Protein AF-A0A7S2Z364-F1 (afdb_monomer)

Mean predicted aligned error: 18.15 Å

Organism: NCBI:txid464258

Radius of gyration: 46.05 Å; Cα contacts (8 Å, |Δi|>4): 9; chains: 1; bounding box: 77×55×147 Å

Structure (mmCIF, N/CA/C/O backbone):
data_AF-A0A7S2Z364-F1
#
_entry.id   AF-A0A7S2Z364-F1
#
loop_
_atom_site.group_PDB
_atom_site.id
_atom_site.type_symbol
_atom_site.label_atom_id
_atom_site.label_alt_id
_atom_site.label_comp_id
_atom_site.label_asym_id
_atom_site.label_entity_id
_atom_site.label_seq_id
_atom_site.pdbx_PDB_ins_code
_atom_site.Cartn_x
_atom_site.Cartn_y
_atom_site.Cartn_z
_atom_site.occupancy
_atom_site.B_iso_or_equiv
_atom_site.auth_seq_id
_atom_site.auth_comp_id
_atom_site.auth_asym_id
_atom_site.auth_atom_id
_atom_site.pdbx_PDB_model_num
ATOM 1 N N . VAL A 1 1 ? -30.440 12.838 35.117 1.00 77.38 1 VAL A N 1
ATOM 2 C CA . VAL A 1 1 ? -30.414 13.268 33.690 1.00 77.38 1 VAL A CA 1
ATOM 3 C C . VAL A 1 1 ? -29.128 14.009 33.311 1.00 77.38 1 VAL A C 1
ATOM 5 O O . VAL A 1 1 ? -28.497 13.604 32.345 1.00 77.38 1 VAL A O 1
ATOM 8 N N . GLN A 1 2 ? -28.680 15.024 34.064 1.00 82.44 2 GLN A N 1
ATOM 9 C CA . GLN A 1 2 ? -27.457 15.792 33.740 1.00 82.44 2 GLN A CA 1
ATOM 10 C C . GLN A 1 2 ? -26.183 14.931 33.605 1.00 82.44 2 GLN A C 1
ATOM 12 O O . GLN A 1 2 ? -25.495 15.044 32.596 1.00 82.44 2 GLN A O 1
ATOM 17 N N . ALA A 1 3 ? -25.941 13.985 34.520 1.00 84.50 3 ALA A N 1
ATOM 18 C CA . ALA A 1 3 ? -24.784 13.080 34.439 1.00 84.50 3 ALA A CA 1
ATOM 19 C C . ALA A 1 3 ? -24.770 12.197 33.170 1.00 84.50 3 ALA A C 1
ATOM 21 O O . ALA A 1 3 ? -23.715 11.937 32.597 1.00 84.50 3 ALA A O 1
ATOM 22 N N . ARG A 1 4 ? -25.946 11.779 32.673 1.00 85.81 4 ARG A N 1
ATOM 23 C CA . ARG A 1 4 ? -26.051 11.018 31.414 1.00 85.81 4 ARG A CA 1
ATOM 24 C C . ARG A 1 4 ? -25.718 11.893 30.202 1.00 85.81 4 ARG A C 1
ATOM 26 O O . ARG A 1 4 ? -25.055 11.434 29.282 1.00 85.81 4 ARG A O 1
ATOM 33 N N . VAL A 1 5 ? -26.129 13.162 30.217 1.00 91.44 5 VAL A N 1
ATOM 34 C CA . VAL A 1 5 ? -25.809 14.123 29.147 1.00 91.44 5 VAL A CA 1
ATOM 35 C C . VAL A 1 5 ? -24.306 14.406 29.090 1.00 91.44 5 VAL A C 1
ATOM 37 O O . VAL A 1 5 ? -23.745 14.511 28.002 1.00 91.44 5 VAL A O 1
ATOM 40 N N . GLU A 1 6 ? -23.638 14.513 30.237 1.00 93.81 6 GLU A N 1
ATOM 41 C CA . GLU A 1 6 ? -22.183 14.691 30.296 1.00 93.81 6 GLU A CA 1
ATOM 42 C C . GLU A 1 6 ? -21.434 13.455 29.791 1.00 93.81 6 GLU A C 1
ATOM 44 O O . GLU A 1 6 ? -20.530 13.604 28.972 1.00 93.81 6 GLU A O 1
ATOM 49 N N . ALA A 1 7 ? -21.868 12.249 30.170 1.00 90.75 7 ALA A N 1
ATOM 50 C CA . ALA A 1 7 ? -21.291 10.998 29.673 1.00 90.75 7 ALA A CA 1
ATOM 51 C C . ALA A 1 7 ? -21.434 10.838 28.147 1.00 90.75 7 ALA A C 1
ATOM 53 O O . ALA A 1 7 ? -20.500 10.416 27.468 1.00 90.75 7 ALA A O 1
ATOM 54 N N . VAL A 1 8 ? -22.579 11.226 27.575 1.00 92.19 8 VAL A N 1
ATOM 55 C CA . VAL A 1 8 ? -22.768 11.213 26.114 1.00 92.19 8 VAL A CA 1
ATOM 56 C C . VAL A 1 8 ? -21.856 12.236 25.431 1.00 92.19 8 VAL A C 1
ATOM 58 O O . VAL A 1 8 ? -21.285 11.949 24.380 1.00 92.19 8 VAL A O 1
ATOM 61 N N . LYS A 1 9 ? -21.668 13.422 26.024 1.00 94.62 9 LYS A N 1
ATOM 62 C CA . LYS A 1 9 ? -20.763 14.447 25.480 1.00 94.62 9 LYS A CA 1
ATOM 63 C C . LYS A 1 9 ? -19.303 14.000 25.502 1.00 94.62 9 LYS A C 1
ATOM 65 O O . LYS A 1 9 ? -18.603 14.225 24.517 1.00 94.62 9 LYS A O 1
ATOM 70 N N . THR A 1 10 ? -18.845 13.374 26.585 1.00 95.81 10 THR A N 1
ATOM 71 C CA . THR A 1 10 ? -17.473 12.854 26.665 1.00 95.81 10 THR A CA 1
ATOM 72 C C . THR A 1 10 ? -17.272 11.691 25.703 1.00 95.81 10 THR A C 1
ATOM 74 O O . THR A 1 10 ? -16.297 11.701 24.960 1.00 95.81 10 THR A O 1
ATOM 77 N N . GLY A 1 11 ? -18.225 10.756 25.627 1.00 94.44 11 GLY A N 1
ATOM 78 C CA . GLY A 1 11 ? -18.191 9.659 24.658 1.00 94.44 11 GLY A CA 1
ATOM 79 C C . GLY A 1 11 ? -18.114 10.165 23.217 1.00 94.44 11 GLY A C 1
ATOM 80 O O . GLY A 1 11 ? -17.247 9.744 22.456 1.00 94.44 11 GLY A O 1
ATOM 81 N N . ARG A 1 12 ? -18.942 11.154 22.862 1.00 95.75 12 ARG A N 1
ATOM 82 C CA . ARG A 1 12 ? -18.888 11.801 21.546 1.00 95.75 12 ARG A CA 1
ATOM 83 C C . ARG A 1 12 ? -17.524 12.440 21.273 1.00 95.75 12 ARG A C 1
ATOM 85 O O . ARG A 1 12 ? -16.993 12.268 20.182 1.00 95.75 12 ARG A O 1
ATOM 92 N N . ALA A 1 13 ? -16.959 13.165 22.238 1.00 95.31 13 ALA A N 1
ATOM 93 C CA . ALA A 1 13 ? -15.657 13.810 22.071 1.00 95.31 13 ALA A CA 1
ATOM 94 C C . ALA A 1 13 ? -14.527 12.792 21.843 1.00 95.31 13 ALA A C 1
ATOM 96 O O . ALA A 1 13 ? -13.655 13.030 21.009 1.00 95.31 13 ALA A O 1
ATOM 97 N N . VAL A 1 14 ? -14.569 11.649 22.535 1.00 97.06 14 VAL A N 1
ATOM 98 C CA . VAL A 1 14 ? -13.613 10.549 22.339 1.00 97.06 14 VAL A CA 1
ATOM 99 C C . VAL A 1 14 ? -13.746 9.970 20.931 1.00 97.06 14 VAL A C 1
ATOM 101 O O . VAL A 1 14 ? -12.752 9.903 20.216 1.00 97.06 14 VAL A O 1
ATOM 104 N N . VAL A 1 15 ? -14.967 9.658 20.484 1.00 93.44 15 VAL A N 1
ATOM 105 C CA . VAL A 1 15 ? -15.202 9.126 19.129 1.00 93.44 15 VAL A CA 1
ATOM 106 C C . VAL A 1 15 ? -14.762 10.123 18.049 1.00 93.44 15 VAL A C 1
ATOM 108 O O . VAL A 1 15 ? -14.124 9.742 17.069 1.00 93.44 15 VAL A O 1
ATOM 111 N N . GLU A 1 16 ? -15.039 11.419 18.216 1.00 96.56 16 GLU A N 1
ATOM 112 C CA . GLU A 1 16 ? -14.572 12.461 17.289 1.00 96.56 16 GLU A CA 1
ATOM 113 C C . GLU A 1 16 ? -13.040 12.573 17.252 1.00 96.56 16 GLU A C 1
ATOM 115 O O . GLU A 1 16 ? -12.462 12.870 16.206 1.00 96.56 16 GLU A O 1
ATOM 120 N N . GLN A 1 17 ? -12.363 12.355 18.379 1.00 97.25 17 GLN A N 1
ATOM 121 C CA . GLN A 1 17 ? -10.905 12.365 18.427 1.00 97.25 17 GLN A CA 1
ATOM 122 C C . GLN A 1 17 ? -10.316 11.116 17.764 1.00 97.25 17 GLN A C 1
ATOM 124 O O . GLN A 1 17 ? -9.395 11.234 16.959 1.00 97.25 17 GLN A O 1
ATOM 129 N N . GLU A 1 18 ? -10.858 9.936 18.054 1.00 95.00 18 GLU A N 1
ATOM 130 C CA . GLU A 1 18 ? -10.409 8.671 17.466 1.00 95.00 18 GLU A CA 1
ATOM 131 C C . GLU A 1 18 ? -10.613 8.648 15.951 1.00 95.00 18 GLU A C 1
ATOM 133 O O . GLU A 1 18 ? -9.707 8.275 15.209 1.00 95.00 18 GLU A O 1
ATOM 138 N N . THR A 1 19 ? -11.764 9.122 15.472 1.00 92.19 19 THR A N 1
ATOM 139 C CA . THR A 1 19 ? -12.045 9.217 14.031 1.00 92.19 19 THR A CA 1
ATOM 140 C C . THR A 1 19 ? -11.100 10.182 13.31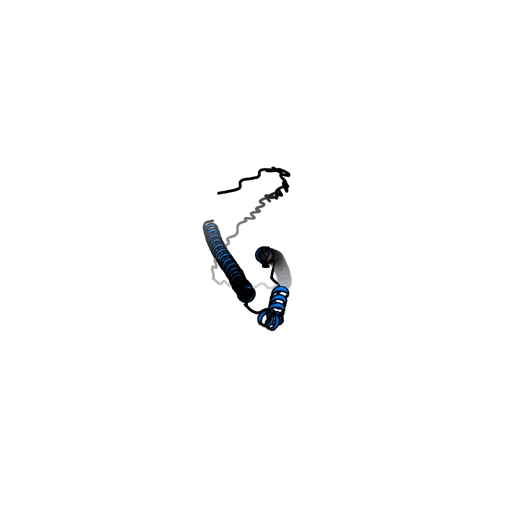7 1.00 92.19 19 THR A C 1
ATOM 142 O O . THR A 1 19 ? -10.655 9.882 12.209 1.00 92.19 19 THR A O 1
ATOM 145 N N . LYS A 1 20 ? -10.730 11.307 13.945 1.00 95.62 20 LYS A N 1
ATOM 146 C CA . LYS A 1 20 ? -9.708 12.219 13.402 1.00 95.62 20 LYS A CA 1
ATOM 147 C C . LYS A 1 20 ? -8.338 11.554 13.319 1.00 95.62 20 LYS A C 1
ATOM 149 O O . LYS A 1 20 ? -7.720 11.609 12.262 1.00 95.62 20 LYS A O 1
ATOM 154 N N . LEU A 1 21 ? -7.898 10.901 14.395 1.00 95.25 21 LEU A N 1
ATOM 155 C CA . LEU A 1 21 ? -6.609 10.205 14.429 1.00 95.25 21 LEU A CA 1
ATOM 156 C C . LEU A 1 21 ? -6.542 9.091 13.377 1.00 95.25 21 LEU A C 1
ATOM 158 O O . LEU A 1 21 ? -5.555 8.983 12.655 1.00 95.25 21 LEU A O 1
ATOM 162 N N . LEU A 1 22 ? -7.616 8.311 13.234 1.00 90.06 22 LEU A N 1
ATOM 163 C CA . LEU A 1 22 ? -7.705 7.256 12.227 1.00 90.06 22 LEU A CA 1
ATOM 164 C C . LEU A 1 22 ? -7.694 7.831 10.803 1.00 90.06 22 LEU A C 1
ATOM 166 O O . LEU A 1 22 ? -7.023 7.294 9.923 1.00 90.06 22 LEU A O 1
ATOM 170 N N . GLY A 1 23 ? -8.377 8.957 10.576 1.00 90.81 23 GLY A N 1
ATOM 171 C CA . GLY A 1 23 ? -8.329 9.671 9.300 1.00 90.81 23 GLY A CA 1
ATOM 172 C C . GLY A 1 23 ? -6.923 10.173 8.953 1.00 90.81 23 GLY A C 1
ATOM 173 O O . GLY A 1 23 ? -6.478 10.024 7.814 1.00 90.81 23 GLY A O 1
ATOM 174 N N . GLU A 1 24 ? -6.200 10.725 9.927 1.00 94.81 24 GLU A N 1
ATOM 175 C CA . GLU A 1 24 ? -4.814 11.171 9.754 1.00 94.81 24 GLU A CA 1
ATOM 176 C C . GLU A 1 24 ? -3.879 9.997 9.428 1.00 94.81 24 GLU A C 1
ATOM 178 O O . GLU A 1 24 ? -3.120 10.076 8.459 1.00 94.81 24 GLU A O 1
ATOM 183 N N . GLU A 1 25 ? -3.999 8.879 10.149 1.00 90.50 25 GLU A N 1
ATOM 184 C CA . GLU A 1 25 ? -3.221 7.660 9.898 1.00 90.50 25 GLU A CA 1
ATOM 185 C C . GLU A 1 25 ? -3.449 7.119 8.476 1.00 90.50 25 GLU A C 1
ATOM 187 O O . GLU A 1 25 ? -2.492 6.806 7.757 1.00 90.50 25 GLU A O 1
ATOM 192 N N . MET A 1 26 ? -4.709 7.056 8.029 1.00 83.38 26 MET A N 1
ATOM 193 C CA . MET A 1 26 ? -5.051 6.622 6.671 1.00 83.38 26 MET A CA 1
ATOM 194 C C . MET A 1 26 ? -4.433 7.541 5.610 1.00 83.38 26 MET A C 1
ATOM 196 O O . MET A 1 26 ? -3.871 7.061 4.623 1.00 83.38 26 MET A O 1
ATOM 200 N N . VAL A 1 27 ? -4.482 8.862 5.810 1.00 88.31 27 VAL A N 1
ATOM 201 C CA . VAL A 1 27 ? -3.884 9.836 4.881 1.00 88.31 27 VAL A CA 1
ATOM 202 C C . VAL A 1 27 ? -2.362 9.695 4.828 1.00 88.31 27 VAL A C 1
ATOM 204 O O . VAL A 1 27 ? -1.776 9.759 3.744 1.00 88.31 27 VAL A O 1
ATOM 207 N N . GLU A 1 28 ? -1.698 9.496 5.965 1.00 91.19 28 GLU A N 1
ATOM 208 C CA . GLU A 1 28 ? -0.250 9.276 5.999 1.00 91.19 28 GLU A CA 1
ATOM 209 C C . GLU A 1 28 ? 0.153 7.989 5.281 1.00 91.19 28 GLU A C 1
ATOM 211 O O . GLU A 1 28 ? 1.116 7.992 4.505 1.00 91.19 28 GLU A O 1
ATOM 216 N N . ARG A 1 29 ? -0.613 6.909 5.465 1.00 83.44 29 ARG A N 1
ATOM 217 C CA . ARG A 1 29 ? -0.379 5.643 4.768 1.00 83.44 29 ARG A CA 1
ATOM 218 C C . ARG A 1 29 ? -0.574 5.781 3.260 1.00 83.44 29 ARG A C 1
ATOM 220 O O . ARG A 1 29 ? 0.303 5.355 2.507 1.00 83.44 29 ARG A O 1
ATOM 227 N N . LEU A 1 30 ? -1.643 6.446 2.817 1.00 84.44 30 LEU A N 1
ATOM 228 C CA . LEU A 1 30 ? -1.880 6.733 1.397 1.00 84.44 30 LEU A CA 1
ATOM 229 C C . LEU A 1 30 ? -0.739 7.555 0.790 1.00 84.44 30 LEU A C 1
ATOM 231 O O . LEU A 1 30 ? -0.220 7.200 -0.266 1.00 84.44 30 LEU A O 1
ATOM 235 N N . ARG A 1 31 ? -0.273 8.598 1.486 1.00 87.12 31 ARG A N 1
ATOM 236 C CA . ARG A 1 31 ? 0.888 9.394 1.052 1.00 87.12 31 ARG A CA 1
ATOM 237 C C . ARG A 1 31 ? 2.174 8.572 1.005 1.00 87.12 31 ARG A C 1
ATOM 239 O O . ARG A 1 31 ? 3.015 8.799 0.140 1.00 87.12 31 ARG A O 1
ATOM 246 N N . SER A 1 32 ? 2.364 7.636 1.933 1.00 86.62 32 SER A N 1
ATOM 247 C CA . SER A 1 32 ? 3.513 6.725 1.924 1.00 86.62 32 SER A CA 1
ATOM 248 C C . SER A 1 32 ? 3.476 5.800 0.703 1.00 86.62 32 SER A C 1
ATOM 250 O O . SER A 1 32 ? 4.462 5.708 -0.032 1.00 86.62 32 SER A O 1
ATOM 252 N N . ALA A 1 33 ? 2.317 5.192 0.427 1.00 83.62 33 ALA A N 1
ATOM 253 C CA . ALA A 1 33 ? 2.100 4.346 -0.743 1.00 83.62 33 ALA A CA 1
ATOM 254 C C . ALA A 1 33 ? 2.277 5.125 -2.057 1.00 83.62 33 ALA A C 1
ATOM 256 O O . ALA A 1 33 ? 2.935 4.645 -2.981 1.00 83.62 33 ALA A O 1
ATOM 257 N N . GLU A 1 34 ? 1.762 6.354 -2.124 1.00 84.94 34 GLU A N 1
ATOM 258 C CA . GLU A 1 34 ? 1.955 7.269 -3.251 1.00 84.94 34 GLU A CA 1
ATOM 259 C C . GLU A 1 34 ? 3.442 7.558 -3.482 1.00 84.94 34 GLU A C 1
ATOM 261 O O . GLU A 1 34 ? 3.946 7.362 -4.586 1.00 84.94 34 GLU A O 1
ATOM 266 N N . ARG A 1 35 ? 4.182 7.962 -2.442 1.00 89.50 35 ARG A N 1
ATOM 267 C CA . ARG A 1 35 ? 5.6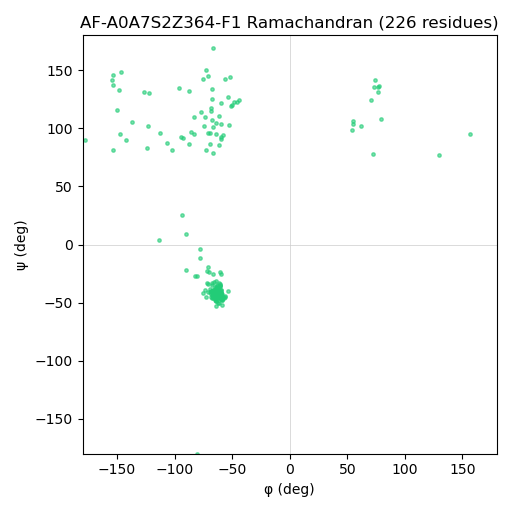27 8.230 -2.544 1.00 89.50 35 ARG A CA 1
ATOM 268 C C . ARG A 1 35 ? 6.403 7.001 -2.999 1.00 89.50 35 ARG A C 1
ATOM 270 O O . ARG A 1 35 ? 7.325 7.129 -3.803 1.00 89.50 35 ARG A O 1
ATOM 277 N N . PHE A 1 36 ? 6.031 5.821 -2.512 1.00 86.38 36 PHE A N 1
ATOM 278 C CA . PHE A 1 36 ? 6.634 4.567 -2.944 1.00 86.38 36 PHE A CA 1
ATOM 279 C C . PHE A 1 36 ? 6.382 4.314 -4.437 1.00 86.38 36 PHE A C 1
ATOM 281 O O . PHE A 1 36 ? 7.339 4.114 -5.189 1.00 86.38 36 PHE A O 1
ATOM 288 N N . LYS A 1 37 ? 5.130 4.424 -4.898 1.00 87.19 37 LYS A N 1
ATOM 289 C CA . LYS A 1 37 ? 4.757 4.273 -6.316 1.00 87.19 37 LYS A CA 1
ATOM 290 C C . LYS A 1 37 ? 5.464 5.304 -7.202 1.00 87.19 37 LYS A C 1
ATOM 292 O O . LYS A 1 37 ? 6.057 4.935 -8.213 1.00 87.19 37 LYS A O 1
ATOM 297 N N . LEU A 1 38 ? 5.516 6.569 -6.783 1.00 90.88 38 LEU A N 1
ATOM 298 C CA . LEU A 1 38 ? 6.272 7.620 -7.470 1.00 90.88 38 LEU A CA 1
ATOM 299 C C . LEU A 1 38 ? 7.766 7.293 -7.551 1.00 90.88 38 LEU A C 1
ATOM 301 O O . LEU A 1 38 ? 8.379 7.503 -8.594 1.00 90.88 38 LEU A O 1
ATOM 305 N N . SER A 1 39 ? 8.362 6.742 -6.491 1.00 90.69 39 SER A N 1
ATOM 306 C CA . SER A 1 39 ? 9.780 6.365 -6.508 1.00 90.69 39 SER A CA 1
ATOM 307 C C . SER A 1 39 ? 10.083 5.249 -7.516 1.00 90.69 39 SER A C 1
ATOM 309 O O . SER A 1 39 ? 11.112 5.299 -8.195 1.00 90.69 39 SER A O 1
ATOM 311 N N . LEU A 1 40 ? 9.168 4.283 -7.671 1.00 87.88 40 LEU A N 1
ATOM 312 C CA . LEU A 1 40 ? 9.269 3.231 -8.683 1.00 87.88 40 LEU A CA 1
ATOM 313 C C . LEU A 1 40 ? 9.151 3.811 -10.094 1.00 87.88 40 LEU A C 1
ATOM 315 O O . LEU A 1 40 ? 9.987 3.506 -10.943 1.00 87.88 40 LEU A O 1
ATOM 319 N N . LEU A 1 41 ? 8.183 4.705 -10.316 1.00 89.25 41 LEU A N 1
ATOM 320 C CA . LEU A 1 41 ? 8.000 5.387 -11.599 1.00 89.25 41 LEU A CA 1
ATOM 321 C C . LEU A 1 41 ? 9.220 6.228 -11.988 1.00 89.25 41 LEU A C 1
ATOM 323 O O . LEU A 1 41 ? 9.672 6.154 -13.126 1.00 89.25 41 LEU A O 1
ATOM 327 N N . ILE A 1 42 ? 9.793 6.986 -11.048 1.00 94.19 42 ILE A N 1
ATOM 328 C CA . ILE A 1 42 ? 10.998 7.793 -11.290 1.00 94.19 42 ILE A CA 1
ATOM 329 C C . ILE A 1 42 ? 12.181 6.894 -11.657 1.00 94.19 42 ILE A C 1
ATOM 331 O O . ILE A 1 42 ? 12.941 7.210 -12.573 1.00 94.19 42 ILE A O 1
ATOM 335 N N . ARG A 1 43 ? 12.350 5.762 -10.967 1.00 93.31 43 ARG A N 1
ATOM 336 C CA . ARG A 1 43 ? 13.407 4.801 -11.294 1.00 93.31 43 ARG A CA 1
ATOM 337 C C . ARG A 1 43 ? 13.234 4.245 -12.706 1.00 93.31 43 ARG A C 1
ATOM 339 O O . ARG A 1 43 ? 14.190 4.276 -13.477 1.00 93.31 43 ARG A O 1
ATOM 346 N N . ASP A 1 44 ? 12.036 3.774 -13.042 1.00 89.06 44 ASP A N 1
ATOM 347 C CA . ASP A 1 44 ? 11.749 3.225 -14.368 1.00 89.06 44 ASP A CA 1
ATOM 348 C C . ASP A 1 44 ? 11.914 4.310 -15.457 1.00 89.06 44 ASP A C 1
ATOM 350 O O . ASP A 1 44 ? 12.484 4.039 -16.512 1.00 89.06 44 ASP A O 1
ATOM 354 N N . GLN A 1 45 ? 11.534 5.565 -15.184 1.00 93.19 45 GLN A N 1
ATOM 355 C CA . GLN A 1 45 ? 11.776 6.705 -16.078 1.00 93.19 45 GLN A CA 1
ATOM 356 C C . GLN A 1 45 ? 13.273 6.927 -16.337 1.00 93.19 45 GLN A C 1
ATOM 358 O O . GLN A 1 45 ? 13.678 7.140 -17.481 1.00 93.19 45 GLN A O 1
ATOM 363 N N . VAL A 1 46 ? 14.108 6.888 -15.294 1.00 95.31 46 VAL A N 1
ATOM 364 C CA . VAL A 1 46 ? 15.565 7.039 -15.431 1.00 95.31 46 VAL A CA 1
ATOM 365 C C . VAL A 1 46 ? 16.157 5.888 -16.242 1.00 95.31 46 VAL A C 1
ATOM 367 O O . VAL A 1 46 ? 17.014 6.120 -17.097 1.00 95.31 46 VAL A O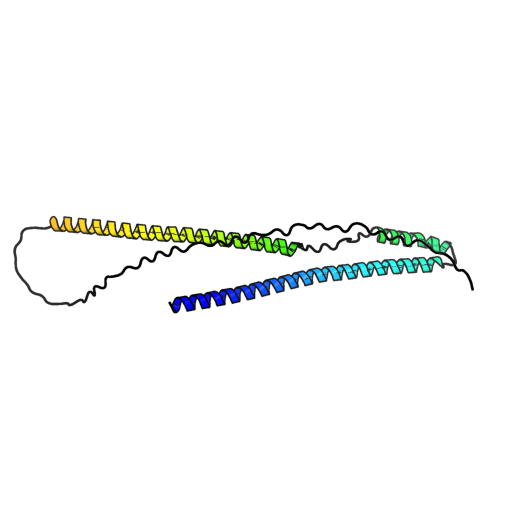 1
ATOM 370 N N . ASP A 1 47 ? 15.702 4.660 -16.005 1.00 91.19 47 ASP A N 1
ATOM 371 C CA . ASP A 1 47 ? 16.186 3.481 -16.722 1.00 91.19 47 ASP A CA 1
ATOM 372 C C . ASP A 1 47 ? 15.783 3.518 -18.209 1.00 91.19 47 ASP A C 1
ATOM 374 O O . ASP A 1 47 ? 16.638 3.309 -19.071 1.00 91.19 47 ASP A O 1
ATOM 378 N N . LEU A 1 48 ? 14.543 3.908 -18.529 1.00 90.94 48 LEU A N 1
ATOM 379 C CA . LEU A 1 48 ? 14.106 4.152 -19.910 1.00 90.94 48 LEU A CA 1
ATOM 380 C C . LEU A 1 48 ? 14.882 5.301 -20.568 1.00 90.94 48 LEU A C 1
ATOM 382 O O . LEU A 1 48 ? 15.260 5.208 -21.734 1.00 90.94 48 LEU A O 1
ATOM 386 N N . GLY A 1 49 ? 15.171 6.370 -19.822 1.00 94.38 49 GLY A N 1
ATOM 387 C CA . GLY A 1 49 ? 15.987 7.483 -20.307 1.00 94.38 49 GLY A CA 1
ATOM 388 C C . GLY A 1 49 ? 17.395 7.041 -20.715 1.00 94.38 49 GLY A C 1
ATOM 389 O O . GLY A 1 49 ? 17.885 7.441 -21.772 1.00 94.38 49 GLY A O 1
ATOM 390 N N . ARG A 1 50 ? 18.028 6.164 -19.925 1.00 94.44 50 ARG A N 1
ATOM 391 C CA . ARG A 1 50 ? 19.330 5.564 -20.267 1.00 94.44 50 ARG A CA 1
ATOM 392 C C . ARG A 1 50 ? 19.250 4.691 -21.516 1.00 94.44 50 ARG A C 1
ATOM 394 O O . ARG A 1 50 ? 20.164 4.730 -22.335 1.00 94.44 50 ARG A O 1
ATOM 401 N N . ASP A 1 51 ? 18.169 3.936 -21.681 1.00 91.56 51 ASP A N 1
ATOM 402 C CA . ASP A 1 51 ? 17.977 3.082 -22.856 1.00 91.56 51 ASP A CA 1
ATOM 403 C C . ASP A 1 51 ? 17.796 3.897 -24.135 1.00 91.56 51 ASP A C 1
ATOM 405 O O . ASP A 1 51 ? 18.441 3.608 -25.143 1.00 91.56 51 ASP A O 1
ATOM 409 N N . ILE A 1 52 ? 16.995 4.965 -24.081 1.00 94.06 52 ILE A N 1
ATOM 410 C CA . ILE A 1 52 ? 16.819 5.897 -25.202 1.00 94.06 52 ILE A CA 1
ATOM 411 C C . ILE A 1 52 ? 18.159 6.532 -25.582 1.00 94.06 52 ILE A C 1
ATOM 413 O O . ILE A 1 52 ? 18.504 6.559 -26.762 1.00 94.06 52 ILE A O 1
ATOM 417 N N . GLN A 1 53 ? 18.948 6.984 -24.602 1.00 96.19 53 GLN A N 1
ATOM 418 C CA . GLN A 1 53 ? 20.293 7.516 -24.853 1.00 96.19 53 GLN A CA 1
ATOM 419 C C . GLN A 1 53 ? 21.219 6.462 -25.474 1.00 96.19 53 GLN A C 1
ATOM 421 O O . GLN A 1 53 ? 21.977 6.768 -26.392 1.00 96.19 53 GLN A O 1
ATOM 426 N N . GLY A 1 54 ? 21.140 5.209 -25.019 1.00 92.81 54 GLY A N 1
ATOM 427 C CA . GLY A 1 54 ? 21.890 4.093 -25.594 1.00 92.81 54 GLY A CA 1
ATOM 428 C C . GLY A 1 54 ? 21.524 3.814 -27.056 1.00 92.81 54 GLY A C 1
ATOM 429 O O . GLY A 1 54 ? 22.417 3.562 -27.869 1.00 92.81 54 GLY A O 1
ATOM 430 N N . ILE A 1 55 ? 20.234 3.903 -27.399 1.00 93.38 55 ILE A N 1
ATOM 431 C CA . ILE A 1 55 ? 19.729 3.775 -28.774 1.00 93.38 55 ILE A CA 1
ATOM 432 C C . ILE A 1 55 ? 20.191 4.959 -29.627 1.00 93.38 55 ILE A C 1
ATOM 434 O O . ILE A 1 55 ? 20.699 4.744 -30.722 1.00 93.38 55 ILE A O 1
ATOM 438 N N . GLN A 1 56 ? 20.074 6.193 -29.131 1.00 96.31 56 GLN A N 1
ATOM 439 C CA . GLN A 1 56 ? 20.542 7.393 -29.834 1.00 96.31 56 GLN A CA 1
ATOM 440 C C . GLN A 1 56 ? 22.039 7.319 -30.134 1.00 96.31 56 GLN A C 1
ATOM 442 O O . GLN A 1 56 ? 22.433 7.468 -31.285 1.00 96.31 56 GLN A O 1
ATOM 447 N N . ALA A 1 57 ? 22.859 6.955 -29.145 1.00 94.88 57 ALA A N 1
ATOM 448 C CA . ALA A 1 57 ? 24.293 6.775 -29.341 1.00 94.88 57 ALA A CA 1
ATOM 449 C C . ALA A 1 57 ? 24.614 5.683 -30.378 1.00 94.88 57 ALA A C 1
ATOM 451 O O . ALA A 1 57 ? 25.579 5.807 -31.131 1.00 94.88 57 ALA A O 1
ATOM 452 N N . LEU A 1 58 ? 23.817 4.609 -30.433 1.00 93.25 58 LEU A N 1
ATOM 453 C CA . LEU A 1 58 ? 23.954 3.581 -31.464 1.00 93.25 58 LEU A CA 1
ATOM 454 C C . LEU A 1 58 ? 23.567 4.116 -32.851 1.00 93.25 58 LEU A C 1
ATOM 456 O O . LEU A 1 58 ? 24.273 3.835 -33.815 1.00 93.25 58 LEU A O 1
ATOM 460 N N . MET A 1 59 ? 22.482 4.887 -32.963 1.00 93.19 59 MET A N 1
ATOM 461 C CA . MET A 1 59 ? 22.079 5.517 -34.226 1.00 93.19 59 MET A CA 1
ATOM 462 C C . MET A 1 59 ? 23.143 6.493 -34.729 1.00 93.19 59 MET A C 1
ATOM 464 O O . MET A 1 59 ? 23.497 6.438 -35.904 1.00 93.19 59 MET A O 1
ATOM 468 N N . ASP A 1 60 ? 23.698 7.322 -33.844 1.00 94.00 60 ASP A N 1
ATOM 469 C CA . ASP A 1 60 ? 24.774 8.259 -34.172 1.00 94.00 60 ASP A CA 1
ATOM 470 C C . ASP A 1 60 ? 26.032 7.513 -34.631 1.00 94.00 60 ASP A C 1
ATOM 472 O O . ASP A 1 60 ? 26.672 7.899 -35.609 1.00 94.00 60 ASP A O 1
ATOM 476 N N . GLU A 1 61 ? 26.367 6.397 -33.978 1.00 90.81 61 GLU A N 1
ATOM 477 C CA . GLU A 1 61 ? 27.482 5.539 -34.378 1.00 90.81 61 GLU A CA 1
ATOM 478 C C . GLU A 1 61 ? 27.251 4.897 -35.754 1.00 90.81 61 GLU A C 1
ATOM 480 O O . GLU A 1 61 ? 28.176 4.839 -36.567 1.00 90.81 61 GLU A O 1
ATOM 485 N N . VAL A 1 62 ? 26.030 4.438 -36.044 1.00 89.75 62 VAL A N 1
ATOM 486 C CA . VAL A 1 62 ? 25.656 3.901 -37.361 1.00 89.75 62 VAL A CA 1
ATOM 487 C C . VAL A 1 62 ? 25.718 4.995 -38.429 1.00 89.75 62 VAL A C 1
ATOM 489 O O . VAL A 1 62 ? 26.306 4.769 -39.485 1.00 89.75 62 VAL A O 1
ATOM 492 N N . ALA A 1 63 ? 25.185 6.187 -38.151 1.00 90.12 63 ALA A N 1
ATOM 493 C CA . ALA A 1 63 ? 25.196 7.322 -39.071 1.00 90.12 63 ALA A CA 1
ATOM 494 C C . ALA A 1 63 ? 26.625 7.802 -39.370 1.00 90.12 63 ALA A C 1
ATOM 496 O O . ALA A 1 63 ? 26.996 7.966 -40.532 1.00 90.12 63 ALA A O 1
ATOM 497 N N . ALA A 1 64 ? 27.465 7.943 -38.340 1.00 88.25 64 ALA A N 1
ATOM 498 C CA . ALA A 1 64 ? 28.870 8.314 -38.496 1.00 88.25 64 ALA A CA 1
ATOM 499 C C . ALA A 1 64 ? 29.645 7.292 -39.343 1.00 88.25 64 ALA A C 1
ATOM 501 O O . ALA A 1 64 ? 30.519 7.663 -40.123 1.00 88.25 64 ALA A O 1
ATOM 502 N N . ARG A 1 65 ? 29.309 6.003 -39.223 1.00 84.19 65 ARG A N 1
ATOM 503 C CA . ARG A 1 65 ? 29.940 4.924 -39.996 1.00 84.19 65 ARG A CA 1
ATOM 504 C C . ARG A 1 65 ? 29.388 4.783 -41.410 1.00 84.19 65 ARG A C 1
ATOM 506 O O . ARG A 1 65 ? 30.128 4.344 -42.282 1.00 84.19 65 ARG A O 1
ATOM 513 N N . GLY A 1 66 ? 28.135 5.166 -41.650 1.00 82.62 66 GLY A N 1
ATOM 514 C CA . GLY A 1 66 ? 27.571 5.269 -42.999 1.00 82.62 66 GLY A CA 1
ATOM 515 C C . GLY A 1 66 ? 28.322 6.277 -43.876 1.00 82.62 66 GLY A C 1
ATOM 516 O O . GLY A 1 66 ? 28.345 6.129 -45.092 1.00 82.62 66 GLY A O 1
ATOM 517 N N . ASN A 1 67 ? 29.008 7.236 -43.248 1.00 86.00 67 ASN A N 1
ATOM 518 C CA . ASN A 1 67 ? 29.867 8.220 -43.905 1.00 86.00 67 ASN A CA 1
ATOM 519 C C . ASN A 1 67 ? 31.336 7.767 -44.049 1.00 86.00 67 ASN A C 1
ATOM 521 O O . ASN A 1 67 ? 32.188 8.586 -44.391 1.00 86.00 67 ASN A O 1
ATOM 525 N N . ALA A 1 68 ? 31.674 6.506 -43.751 1.00 81.38 68 ALA A N 1
ATOM 526 C CA . ALA A 1 68 ? 33.048 6.020 -43.870 1.00 81.38 68 ALA A CA 1
ATOM 527 C C . ALA A 1 68 ? 33.505 5.973 -45.339 1.00 81.38 68 ALA A C 1
ATOM 529 O O . ALA A 1 68 ? 32.810 5.447 -46.205 1.00 81.38 68 ALA A O 1
ATOM 530 N N . GLU A 1 69 ? 34.715 6.472 -45.608 1.00 80.25 69 GLU A N 1
ATOM 531 C CA . GLU A 1 69 ? 35.295 6.527 -46.959 1.00 80.25 69 GLU A CA 1
ATOM 532 C C . GLU A 1 69 ? 35.689 5.141 -47.498 1.00 80.25 69 GLU A C 1
ATOM 534 O O . GLU A 1 69 ? 35.841 4.961 -48.708 1.00 80.25 69 GLU A O 1
ATOM 539 N N . SER A 1 70 ? 35.844 4.141 -46.618 1.00 84.31 70 SER A N 1
ATOM 540 C CA . SER A 1 70 ? 36.257 2.790 -46.994 1.00 84.31 70 SER A CA 1
ATOM 541 C C . SER A 1 70 ? 35.306 1.699 -46.482 1.00 84.31 70 SER A C 1
ATOM 543 O O . SER A 1 70 ? 34.960 1.609 -45.303 1.00 84.31 70 SER A O 1
ATOM 545 N N . MET A 1 71 ? 34.925 0.790 -47.385 1.00 80.81 71 MET A N 1
ATOM 546 C CA . MET A 1 71 ? 34.051 -0.350 -47.073 1.00 80.81 71 MET A CA 1
ATOM 547 C C . MET A 1 71 ? 34.711 -1.360 -46.116 1.00 80.81 71 MET A C 1
ATOM 549 O O . MET A 1 71 ? 34.028 -2.063 -45.375 1.00 80.81 71 MET A O 1
ATOM 553 N N . ILE A 1 72 ? 36.045 -1.422 -46.095 1.00 82.25 72 ILE A N 1
ATOM 554 C CA . ILE A 1 72 ? 36.808 -2.339 -45.235 1.00 82.25 72 ILE A CA 1
ATOM 555 C C . ILE A 1 72 ? 36.720 -1.904 -43.764 1.00 82.25 72 ILE A C 1
ATOM 557 O O . ILE A 1 72 ? 36.527 -2.748 -42.888 1.00 82.25 72 ILE A O 1
ATOM 561 N N . GLU A 1 73 ? 36.798 -0.600 -43.479 1.00 80.19 73 GLU A N 1
ATOM 562 C CA . GLU A 1 73 ? 36.637 -0.067 -42.117 1.00 80.19 73 GLU A CA 1
ATOM 563 C C . GLU A 1 73 ? 35.211 -0.236 -41.589 1.00 80.19 73 GLU A C 1
ATOM 565 O O . GLU A 1 73 ? 35.019 -0.471 -40.391 1.00 80.19 73 GLU A O 1
ATOM 570 N N . PHE A 1 74 ? 34.221 -0.164 -42.482 1.00 83.00 74 PHE A N 1
ATOM 571 C CA . PHE A 1 74 ? 32.827 -0.451 -42.163 1.00 83.00 74 PHE A CA 1
ATOM 572 C C . PHE A 1 74 ? 32.639 -1.921 -41.750 1.00 83.00 74 PHE A C 1
ATOM 574 O O . PHE A 1 74 ? 32.151 -2.202 -40.651 1.00 83.00 74 PHE A O 1
ATOM 581 N N . LEU A 1 75 ? 33.108 -2.862 -42.579 1.00 79.94 75 LEU A N 1
ATOM 582 C CA . LEU A 1 75 ? 32.977 -4.305 -42.336 1.00 79.94 75 LEU A CA 1
ATOM 583 C C . LEU A 1 75 ? 33.737 -4.770 -41.085 1.00 79.94 75 LEU A C 1
ATOM 585 O O . LEU A 1 75 ? 33.233 -5.594 -40.323 1.00 79.94 75 LEU A O 1
ATOM 589 N N . ALA A 1 76 ? 34.919 -4.206 -40.812 1.00 82.62 76 ALA A N 1
ATOM 590 C CA . ALA A 1 76 ? 35.724 -4.574 -39.644 1.00 82.62 76 ALA A CA 1
ATOM 591 C C . ALA A 1 76 ? 34.998 -4.347 -38.304 1.00 82.62 76 ALA A C 1
ATOM 593 O O . ALA A 1 76 ? 35.302 -5.012 -37.311 1.00 82.62 76 ALA A O 1
ATOM 594 N N . LYS A 1 77 ? 34.034 -3.419 -38.258 1.00 80.81 77 LYS A N 1
ATOM 595 C CA . LYS A 1 77 ? 33.314 -3.043 -37.034 1.00 80.81 77 LYS A CA 1
ATOM 596 C C . LYS A 1 77 ? 31.825 -3.414 -37.057 1.00 80.81 77 LYS A C 1
ATOM 598 O O . LYS A 1 77 ? 31.119 -3.081 -36.099 1.00 80.81 77 LYS A O 1
ATOM 603 N N . GLU A 1 78 ? 31.353 -4.095 -38.102 1.00 86.56 78 GLU A N 1
ATOM 604 C CA . GLU A 1 78 ? 29.962 -4.546 -38.265 1.00 86.56 78 GLU A CA 1
ATOM 605 C C . GLU A 1 78 ? 29.544 -5.488 -37.128 1.00 86.56 78 GLU A C 1
ATOM 607 O O . GLU A 1 78 ? 28.488 -5.312 -36.522 1.00 86.56 78 GLU A O 1
ATOM 612 N N . LYS A 1 79 ? 30.423 -6.430 -36.761 1.00 90.19 79 LYS A N 1
ATOM 613 C CA . LYS A 1 79 ? 30.161 -7.406 -35.694 1.00 90.19 79 LYS A CA 1
ATOM 614 C C . LYS A 1 79 ? 29.801 -6.735 -34.364 1.00 90.19 79 LYS A C 1
ATOM 616 O O . LYS A 1 79 ? 28.827 -7.114 -33.731 1.00 90.19 79 LYS A O 1
ATOM 621 N N . HIS A 1 80 ? 30.536 -5.692 -33.980 1.00 89.75 80 HIS A N 1
ATOM 622 C CA . HIS A 1 80 ? 30.277 -4.957 -32.740 1.00 89.75 80 HIS A CA 1
ATOM 623 C C . HIS A 1 80 ? 28.923 -4.230 -32.752 1.00 89.75 80 HIS A C 1
ATOM 625 O O . HIS A 1 80 ? 28.233 -4.193 -31.735 1.00 89.75 80 HIS A O 1
ATOM 631 N N . LEU A 1 81 ? 28.531 -3.654 -33.896 1.00 88.62 81 LEU A N 1
ATOM 632 C CA . LEU A 1 81 ? 27.209 -3.034 -34.041 1.00 88.62 81 LEU A CA 1
ATOM 633 C C . LEU A 1 81 ? 26.108 -4.079 -33.924 1.00 88.62 81 LEU A C 1
ATOM 635 O O . LEU A 1 81 ? 25.155 -3.874 -33.180 1.00 88.62 81 LEU A O 1
ATOM 639 N N . ARG A 1 82 ? 26.271 -5.213 -34.609 1.00 91.06 82 ARG A N 1
ATOM 640 C CA . ARG A 1 82 ? 25.326 -6.325 -34.547 1.00 91.06 82 ARG A CA 1
ATOM 641 C C . ARG A 1 82 ? 25.158 -6.843 -33.122 1.00 91.06 82 ARG A C 1
ATOM 643 O O . ARG A 1 82 ? 24.025 -6.971 -32.673 1.00 91.06 82 ARG A O 1
ATOM 650 N N . ASP A 1 83 ? 26.255 -7.068 -32.402 1.00 93.56 83 ASP A N 1
ATOM 651 C CA . ASP A 1 83 ? 26.221 -7.538 -31.014 1.00 93.56 83 ASP A CA 1
ATOM 652 C C . ASP A 1 83 ? 25.476 -6.537 -30.107 1.00 93.56 83 ASP A C 1
ATOM 654 O O . ASP A 1 83 ? 24.668 -6.936 -29.267 1.00 93.56 83 ASP A O 1
ATOM 658 N N . ARG A 1 84 ? 25.666 -5.223 -30.309 1.00 90.75 84 ARG A N 1
ATOM 659 C CA . ARG A 1 84 ? 24.924 -4.180 -29.572 1.00 90.75 84 ARG A CA 1
ATOM 660 C C . ARG A 1 84 ? 23.446 -4.117 -29.948 1.00 90.75 84 ARG A C 1
ATOM 662 O O . ARG A 1 84 ? 22.616 -3.974 -29.052 1.00 90.75 84 ARG A O 1
ATOM 669 N N . CYS A 1 85 ? 23.106 -4.256 -31.229 1.00 89.94 85 CYS A N 1
ATOM 670 C CA . CYS A 1 85 ? 21.718 -4.368 -31.673 1.00 89.94 85 CYS A CA 1
ATOM 671 C C . CYS A 1 85 ? 21.045 -5.591 -31.039 1.00 89.94 85 CYS A C 1
ATOM 673 O O . CYS A 1 85 ? 19.948 -5.474 -30.506 1.00 89.94 85 CYS A O 1
ATOM 675 N N . GLU A 1 86 ? 21.713 -6.748 -31.034 1.00 93.75 86 GLU A N 1
ATOM 676 C CA . GLU A 1 86 ? 21.187 -7.963 -30.408 1.00 93.75 86 GLU A CA 1
ATOM 677 C C . GLU A 1 86 ? 20.989 -7.789 -28.896 1.00 93.75 86 GLU A C 1
ATOM 679 O O . GLU A 1 86 ? 19.979 -8.248 -28.365 1.00 93.75 86 GLU A O 1
ATOM 684 N N . LEU A 1 87 ? 21.899 -7.098 -28.202 1.00 91.62 87 LEU A N 1
ATOM 685 C CA . LEU A 1 87 ? 21.747 -6.793 -26.776 1.00 91.62 87 LEU A CA 1
ATOM 686 C C . LEU A 1 87 ? 20.547 -5.882 -26.496 1.00 91.62 87 LEU A C 1
ATOM 688 O O . LEU A 1 87 ? 19.788 -6.159 -25.568 1.00 91.62 87 LEU A O 1
ATOM 692 N N . LEU A 1 88 ? 20.352 -4.826 -27.292 1.00 88.75 88 LEU A N 1
ATOM 693 C CA . LEU A 1 88 ? 19.213 -3.915 -27.134 1.00 88.75 88 LEU A CA 1
ATOM 694 C C . LEU A 1 88 ? 17.884 -4.603 -27.454 1.00 88.75 88 LEU A C 1
ATOM 696 O O . LEU A 1 88 ? 16.926 -4.448 -26.705 1.00 88.75 88 LEU A O 1
ATOM 700 N N . VAL A 1 89 ? 17.837 -5.411 -28.517 1.00 90.31 89 VAL A N 1
ATOM 701 C CA . VAL A 1 89 ? 16.629 -6.149 -28.920 1.00 90.31 89 VAL A CA 1
ATOM 702 C C . VAL A 1 89 ? 16.255 -7.224 -27.898 1.00 90.31 89 VAL A C 1
ATOM 704 O O . VAL A 1 89 ? 15.075 -7.470 -27.668 1.00 90.31 89 VAL A O 1
ATOM 707 N N . ARG A 1 90 ? 17.242 -7.869 -27.261 1.00 93.06 90 ARG A N 1
ATOM 708 C CA . ARG A 1 90 ? 16.991 -8.884 -26.225 1.00 93.06 90 ARG A CA 1
ATOM 709 C C . ARG A 1 90 ? 16.624 -8.293 -24.868 1.00 93.06 90 ARG A C 1
ATOM 711 O O . ARG A 1 90 ? 16.214 -9.055 -23.993 1.00 93.06 90 ARG A O 1
ATOM 718 N N . LYS A 1 91 ? 16.792 -6.985 -24.653 1.00 88.94 91 LYS A N 1
ATOM 719 C CA . LYS A 1 91 ? 16.493 -6.370 -23.361 1.00 88.94 91 LYS A CA 1
ATOM 720 C C . LYS A 1 91 ? 14.974 -6.396 -23.127 1.00 88.94 91 LYS A C 1
ATOM 722 O O . LYS A 1 91 ? 14.240 -5.774 -23.894 1.00 88.94 91 LYS A O 1
ATOM 727 N N . PRO A 1 92 ? 14.477 -7.087 -22.084 1.00 85.69 92 PRO A N 1
ATOM 728 C CA . PRO A 1 92 ? 13.054 -7.071 -21.782 1.00 85.69 92 PRO A CA 1
ATOM 729 C C . PRO A 1 92 ? 12.662 -5.668 -21.309 1.00 85.69 92 PRO A C 1
ATOM 731 O O . PRO A 1 92 ? 13.251 -5.138 -20.366 1.00 85.69 92 PRO A O 1
ATOM 734 N N . PHE A 1 93 ? 11.668 -5.069 -21.959 1.00 79.50 93 PHE A N 1
ATOM 735 C CA . PHE A 1 93 ? 11.056 -3.825 -21.508 1.00 79.50 93 PHE A CA 1
ATOM 736 C C . PHE A 1 93 ? 9.799 -4.151 -20.702 1.00 79.50 93 PHE A C 1
ATOM 738 O O . PHE A 1 93 ? 8.988 -4.993 -21.093 1.00 79.50 93 PHE A O 1
ATOM 745 N N . LYS A 1 94 ? 9.634 -3.494 -19.554 1.00 80.19 94 LYS A N 1
ATOM 746 C CA . LYS A 1 94 ? 8.392 -3.591 -18.785 1.00 80.19 94 LYS A CA 1
ATOM 747 C C . LYS A 1 94 ? 7.325 -2.787 -19.524 1.00 80.19 94 LYS A C 1
ATOM 749 O O . LYS A 1 94 ? 7.417 -1.567 -19.596 1.00 80.19 94 LYS A O 1
ATOM 754 N N . GLN A 1 95 ? 6.354 -3.475 -20.114 1.00 78.25 95 GLN A N 1
ATOM 755 C CA . GLN A 1 95 ? 5.308 -2.844 -20.924 1.00 78.25 95 GLN A CA 1
ATOM 756 C C . GLN A 1 95 ? 4.167 -2.276 -20.068 1.00 78.25 95 GLN A C 1
ATOM 758 O O . GLN A 1 95 ? 3.525 -1.306 -20.455 1.00 78.25 95 GLN A O 1
ATOM 763 N N . ALA A 1 96 ? 3.960 -2.854 -18.886 1.00 76.38 96 ALA A N 1
ATOM 764 C CA . ALA A 1 96 ? 3.069 -2.341 -17.862 1.00 76.38 96 ALA A CA 1
ATOM 765 C C . ALA A 1 96 ? 3.876 -2.118 -16.583 1.00 76.38 96 ALA A C 1
ATOM 767 O O . ALA A 1 96 ? 4.626 -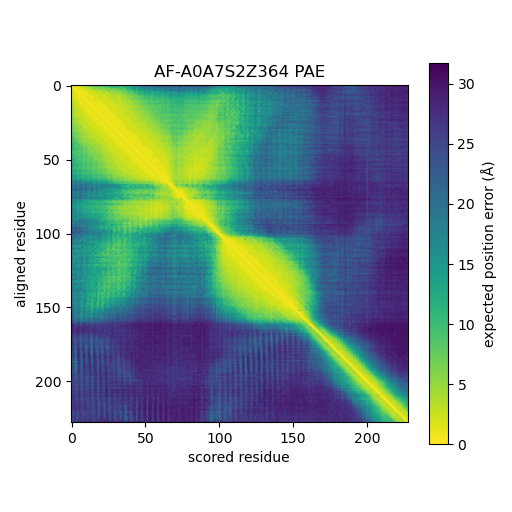2.995 -16.146 1.00 76.38 96 ALA A O 1
ATOM 768 N N . ILE A 1 97 ? 3.729 -0.934 -15.996 1.00 66.69 97 ILE A N 1
ATOM 769 C CA . ILE A 1 97 ? 4.179 -0.687 -14.633 1.00 66.69 97 ILE A CA 1
ATOM 770 C C . ILE A 1 97 ? 3.043 -1.190 -13.758 1.00 66.69 97 ILE A C 1
ATOM 772 O O . ILE A 1 97 ? 1.951 -0.626 -13.782 1.00 66.69 97 ILE A O 1
ATOM 776 N N . GLU A 1 98 ? 3.273 -2.299 -13.059 1.00 65.81 98 GLU A N 1
ATOM 777 C CA . GLU A 1 98 ? 2.282 -2.890 -12.167 1.00 65.81 98 GLU A CA 1
ATOM 778 C C . GLU A 1 98 ? 2.101 -1.973 -10.954 1.00 65.81 98 GLU A C 1
ATOM 780 O O . GLU A 1 98 ? 2.774 -2.082 -9.932 1.00 65.81 98 GLU A O 1
ATOM 785 N N . VAL A 1 99 ? 1.217 -0.996 -11.110 1.00 64.19 99 VAL A N 1
ATOM 786 C CA . VAL A 1 99 ? 0.700 -0.196 -10.014 1.00 64.19 99 VAL A CA 1
ATOM 787 C C . VAL A 1 99 ? -0.598 -0.872 -9.609 1.00 64.19 99 VAL A C 1
ATOM 789 O O . VAL A 1 99 ? -1.637 -0.609 -10.208 1.00 64.19 99 VAL A O 1
ATOM 792 N N . GLN A 1 100 ? -0.540 -1.786 -8.638 1.00 67.31 100 GLN A N 1
ATOM 793 C CA . GLN A 1 100 ? -1.757 -2.407 -8.117 1.00 67.31 100 GLN A CA 1
ATOM 794 C C . GLN A 1 100 ? -2.628 -1.296 -7.511 1.00 67.31 100 GLN A C 1
ATOM 796 O O . GLN A 1 100 ? -2.250 -0.635 -6.540 1.00 67.31 100 GLN A O 1
ATOM 801 N N . ALA A 1 101 ? -3.757 -1.003 -8.154 1.00 60.47 101 ALA A N 1
ATOM 802 C CA . ALA A 1 101 ? -4.771 -0.100 -7.612 1.00 60.47 101 ALA A CA 1
ATOM 803 C C . ALA A 1 101 ? -5.483 -0.746 -6.408 1.00 60.47 101 ALA A C 1
ATOM 805 O O . ALA A 1 101 ? -5.949 -0.052 -5.507 1.00 60.47 101 ALA A O 1
ATOM 806 N N . ASP A 1 102 ? -5.458 -2.078 -6.364 1.00 67.31 102 ASP A N 1
ATOM 807 C CA . ASP A 1 102 ? -6.205 -2.918 -5.432 1.00 67.31 102 ASP A CA 1
ATOM 808 C C . ASP A 1 102 ? -5.584 -2.995 -4.028 1.00 67.31 102 ASP A C 1
ATOM 810 O O . ASP A 1 102 ? -6.181 -3.597 -3.137 1.00 67.31 102 ASP A O 1
ATOM 814 N N . ASP A 1 103 ? -4.417 -2.380 -3.792 1.00 68.81 103 ASP A N 1
ATOM 815 C CA . ASP A 1 103 ? -3.802 -2.315 -2.454 1.00 68.81 103 ASP A CA 1
ATOM 816 C C . ASP A 1 103 ? -4.791 -1.740 -1.425 1.00 68.81 103 ASP A C 1
ATOM 818 O O . ASP A 1 103 ? -4.910 -2.242 -0.307 1.00 68.81 103 ASP A O 1
ATOM 822 N N . TYR A 1 104 ? -5.558 -0.722 -1.834 1.00 68.06 104 TYR A N 1
ATOM 823 C CA . TYR A 1 104 ? -6.588 -0.115 -0.996 1.00 68.06 104 TYR A CA 1
ATOM 824 C C . TYR A 1 104 ? -7.761 -1.068 -0.740 1.00 68.06 104 TYR A C 1
ATOM 826 O O . TYR A 1 104 ? -8.268 -1.143 0.377 1.00 68.06 104 TYR A O 1
ATOM 834 N N . GLU A 1 105 ? -8.185 -1.835 -1.745 1.00 73.00 105 GLU A N 1
ATOM 835 C CA . GLU A 1 105 ? -9.285 -2.787 -1.587 1.00 73.00 105 GLU A CA 1
ATOM 836 C C . GLU A 1 105 ? -8.913 -3.949 -0.664 1.00 73.00 105 GLU A C 1
ATOM 838 O O . GLU A 1 105 ? -9.727 -4.381 0.154 1.00 73.00 105 GLU A O 1
ATOM 843 N N . GLN A 1 106 ? -7.683 -4.458 -0.773 1.00 77.88 106 GLN A N 1
ATOM 844 C CA . GLN A 1 106 ? -7.183 -5.514 0.108 1.00 77.88 106 GLN A CA 1
ATOM 845 C C . GLN A 1 106 ? -7.119 -5.034 1.560 1.00 77.88 106 GLN A C 1
ATOM 847 O O . GLN A 1 106 ? -7.536 -5.751 2.473 1.00 77.88 106 GLN A O 1
ATOM 852 N N . GLU A 1 107 ? -6.664 -3.802 1.773 1.00 70.62 107 GLU A N 1
ATOM 853 C CA . GLU A 1 107 ? -6.622 -3.185 3.092 1.00 70.62 107 GLU A CA 1
ATOM 854 C C . GLU A 1 107 ? -8.034 -2.924 3.648 1.00 70.62 107 GLU A C 1
ATOM 856 O O . GLU A 1 107 ? -8.333 -3.289 4.787 1.00 70.62 107 GLU A O 1
ATOM 861 N N . ALA A 1 108 ? -8.952 -2.402 2.830 1.00 75.31 108 ALA A N 1
ATOM 862 C CA . ALA A 1 108 ? -10.352 -2.213 3.207 1.00 75.31 108 ALA A CA 1
ATOM 863 C C . ALA A 1 108 ? -11.034 -3.540 3.586 1.00 75.31 108 ALA A C 1
ATOM 865 O O . ALA A 1 108 ? -11.785 -3.600 4.564 1.00 75.31 108 ALA A O 1
ATOM 866 N N . ARG A 1 109 ? -10.736 -4.634 2.869 1.00 83.94 109 ARG A N 1
ATOM 867 C CA . ARG A 1 109 ? -11.198 -5.984 3.235 1.00 83.94 109 ARG A CA 1
ATOM 868 C C . ARG A 1 109 ? -10.645 -6.419 4.591 1.00 83.94 109 ARG A C 1
ATOM 870 O O . ARG A 1 109 ? -11.417 -6.904 5.416 1.00 83.94 109 ARG A O 1
ATOM 877 N N . ALA A 1 110 ? -9.359 -6.191 4.858 1.00 81.69 110 ALA A N 1
ATOM 878 C CA . ALA A 1 110 ? -8.756 -6.511 6.151 1.00 81.69 110 ALA A CA 1
ATOM 879 C C . ALA A 1 110 ? -9.422 -5.741 7.307 1.00 81.69 110 ALA A C 1
ATOM 881 O O . ALA A 1 110 ? -9.709 -6.330 8.352 1.00 81.69 110 ALA A O 1
ATOM 882 N N . TYR A 1 111 ? -9.747 -4.460 7.106 1.00 79.12 111 TYR A N 1
ATOM 883 C CA . TYR A 1 111 ? -10.491 -3.662 8.084 1.00 79.12 111 TYR A CA 1
ATOM 884 C C . TYR A 1 111 ? -11.924 -4.152 8.282 1.00 79.12 111 TYR A C 1
ATOM 886 O O . TYR A 1 111 ? -12.380 -4.269 9.420 1.00 79.12 111 TYR A O 1
ATOM 894 N N . LYS A 1 112 ? -12.623 -4.511 7.200 1.00 88.50 112 LYS A N 1
ATOM 895 C CA . LYS A 1 112 ? -13.962 -5.108 7.282 1.00 88.50 112 LYS A CA 1
ATOM 896 C C . LYS A 1 112 ? -13.937 -6.408 8.085 1.00 88.50 112 LYS A C 1
ATOM 898 O O . LYS A 1 112 ? -14.814 -6.640 8.916 1.00 88.50 112 LYS A O 1
ATOM 903 N N . ASP A 1 113 ? -12.925 -7.242 7.882 1.00 91.69 113 ASP A N 1
ATOM 904 C CA . ASP A 1 113 ? -12.768 -8.490 8.626 1.00 91.69 113 ASP A CA 1
ATOM 905 C C . ASP A 1 113 ? -12.378 -8.257 10.090 1.00 91.69 113 ASP A C 1
ATOM 907 O O . ASP A 1 113 ? -12.844 -8.982 10.971 1.00 91.69 113 ASP A O 1
ATOM 911 N N . LEU A 1 114 ? -11.586 -7.224 10.385 1.00 89.25 114 LEU A N 1
ATOM 912 C CA . LEU A 1 114 ? -11.301 -6.804 11.756 1.00 89.25 114 LEU A CA 1
ATOM 913 C C . LEU A 1 114 ? -12.567 -6.304 12.469 1.00 89.25 114 LEU A C 1
ATOM 915 O O . LEU A 1 114 ? -12.833 -6.721 13.595 1.00 89.25 114 LEU A O 1
ATOM 919 N N . ALA A 1 115 ? -13.384 -5.486 11.801 1.00 88.69 115 ALA A N 1
ATOM 920 C CA . ALA A 1 115 ? -14.652 -4.994 12.336 1.00 88.69 115 ALA A CA 1
ATOM 921 C C . ALA A 1 115 ? -15.626 -6.145 12.641 1.00 88.69 115 ALA A C 1
ATOM 923 O O . ALA A 1 115 ? -16.237 -6.176 13.709 1.00 88.69 115 ALA A O 1
ATOM 924 N N . LYS A 1 116 ? -15.711 -7.152 11.758 1.00 94.00 116 LYS A N 1
ATOM 925 C CA . LYS A 1 116 ? -16.490 -8.377 12.017 1.00 94.00 116 LYS A CA 1
ATOM 926 C C . LYS A 1 116 ? -15.994 -9.127 13.255 1.00 94.00 116 LYS A C 1
ATOM 928 O O . LYS A 1 116 ? -16.809 -9.566 14.062 1.00 94.00 116 LYS A O 1
ATOM 933 N N . LYS A 1 117 ? -14.673 -9.266 13.429 1.00 93.00 117 LYS A N 1
ATOM 934 C CA . LYS A 1 117 ? -14.087 -9.912 14.618 1.00 93.00 117 LYS A CA 1
ATOM 935 C C . LYS A 1 117 ? -14.410 -9.141 15.895 1.00 93.00 117 LYS A C 1
ATOM 937 O O . LYS A 1 117 ? -14.736 -9.764 16.900 1.00 93.00 117 LYS A O 1
ATOM 942 N N . TYR A 1 118 ? -14.349 -7.810 15.852 1.00 94.50 118 TYR A N 1
ATOM 943 C CA . TYR A 1 118 ? -14.703 -6.966 16.992 1.00 94.50 118 TYR A CA 1
ATOM 944 C C . TYR A 1 118 ? -16.179 -7.126 17.373 1.00 94.50 118 TYR A C 1
ATOM 946 O O . TYR A 1 118 ? -16.488 -7.341 18.541 1.00 94.50 118 TYR A O 1
ATOM 954 N N . ARG A 1 119 ? -17.079 -7.131 16.382 1.00 94.69 119 ARG A N 1
ATOM 955 C CA . ARG A 1 119 ? -18.508 -7.384 16.599 1.00 94.69 119 ARG A CA 1
ATOM 956 C C . ARG A 1 119 ? -18.762 -8.749 17.244 1.00 94.69 119 ARG A C 1
ATOM 958 O O . ARG A 1 119 ? -19.456 -8.821 18.249 1.00 94.69 119 ARG A O 1
ATOM 965 N N . ALA A 1 120 ? -18.144 -9.810 16.725 1.00 94.94 120 ALA A N 1
ATOM 966 C CA . ALA A 1 120 ? -18.265 -11.149 17.304 1.00 94.94 120 ALA A CA 1
ATOM 967 C C . ALA A 1 120 ? -17.736 -11.213 18.752 1.00 94.94 120 ALA A C 1
ATOM 969 O O . ALA A 1 120 ? -18.305 -11.897 19.601 1.00 94.94 120 ALA A O 1
ATOM 970 N N . LEU A 1 121 ? -16.658 -10.480 19.055 1.00 96.19 121 LEU A N 1
ATOM 971 C CA . LEU A 1 121 ? -16.132 -10.366 20.415 1.00 96.19 121 LEU A CA 1
ATOM 972 C C . LEU A 1 121 ? -17.121 -9.640 21.341 1.00 96.19 121 LEU A C 1
ATOM 974 O O . LEU A 1 121 ? -17.323 -10.068 22.473 1.00 96.19 121 LEU A O 1
ATOM 978 N N . GLN A 1 122 ? -17.747 -8.565 20.862 1.00 97.38 122 GLN A N 1
ATOM 979 C CA . GLN A 1 122 ? -18.743 -7.804 21.613 1.00 97.38 122 GLN A CA 1
ATOM 980 C C . GLN A 1 122 ? -19.992 -8.645 21.911 1.00 97.38 122 GLN A C 1
ATOM 982 O O . GLN A 1 122 ? -20.475 -8.641 23.042 1.00 97.38 122 GLN A O 1
ATOM 987 N N . GLU A 1 123 ? -20.464 -9.422 20.934 1.00 96.88 123 GLU A N 1
ATOM 988 C CA . GLU A 1 123 ? -21.557 -10.385 21.116 1.00 96.88 123 GLU A CA 1
ATOM 989 C C . GLU A 1 123 ? -21.195 -11.434 22.181 1.00 96.88 123 GLU A C 1
ATOM 991 O O . GLU A 1 123 ? -21.973 -11.676 23.102 1.00 96.88 123 GLU A O 1
ATOM 996 N N . LEU A 1 124 ? -19.980 -11.995 22.131 1.00 97.19 124 LEU A N 1
ATOM 997 C CA . LEU A 1 124 ? -19.497 -12.948 23.136 1.00 97.19 124 LEU A CA 1
ATOM 998 C C . LEU A 1 124 ? -19.439 -12.342 24.546 1.00 97.19 124 LEU A C 1
ATOM 1000 O O . LEU A 1 124 ? -19.801 -13.006 25.520 1.00 97.19 124 LEU A O 1
ATOM 1004 N N . VAL A 1 125 ? -18.982 -11.093 24.669 1.00 97.50 125 VAL A N 1
ATOM 1005 C CA . VAL A 1 125 ? -18.975 -10.376 25.951 1.00 97.50 125 VAL A CA 1
ATOM 1006 C C . VAL A 1 125 ? -20.403 -10.194 26.465 1.00 97.50 125 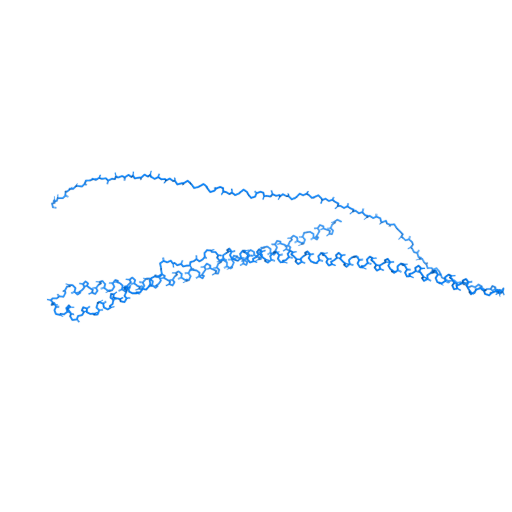VAL A C 1
ATOM 1008 O O . VAL A 1 125 ? -20.649 -10.509 27.625 1.00 97.50 125 VAL A O 1
ATOM 1011 N N . GLY A 1 126 ? -21.354 -9.817 25.607 1.00 97.19 126 GLY A N 1
ATOM 1012 C CA . GLY A 1 126 ? -22.766 -9.694 25.985 1.00 97.19 126 GLY A CA 1
ATOM 1013 C C . GLY A 1 126 ? -23.383 -11.009 26.480 1.00 97.19 126 GLY A C 1
ATOM 1014 O O . GLY A 1 126 ? -24.077 -11.028 27.498 1.00 97.19 126 GLY A O 1
ATOM 1015 N N . VAL A 1 127 ? -23.080 -12.135 25.824 1.00 98.00 127 VAL A N 1
ATOM 1016 C CA . VAL A 1 127 ? -23.496 -13.470 26.299 1.00 98.00 127 VAL A CA 1
ATOM 1017 C C . VAL A 1 127 ? -22.887 -13.772 27.670 1.00 98.00 127 VAL A C 1
ATOM 1019 O O . VAL A 1 127 ? -23.591 -14.234 28.568 1.00 98.00 127 VAL A O 1
ATOM 1022 N N . LYS A 1 128 ? -21.592 -13.490 27.862 1.00 98.12 128 LYS A N 1
ATOM 1023 C CA . LYS A 1 128 ? -20.913 -13.699 29.148 1.00 98.12 128 LYS A CA 1
ATOM 1024 C C . LYS A 1 128 ? -21.559 -12.870 30.259 1.00 98.12 128 LYS A C 1
ATOM 1026 O O . LYS A 1 128 ? -21.782 -13.398 31.344 1.00 98.12 128 LYS A O 1
ATOM 1031 N N . ASP A 1 129 ? -21.876 -11.610 29.989 1.00 98.12 129 ASP A N 1
ATOM 1032 C CA . ASP A 1 129 ? -22.502 -10.721 30.966 1.00 98.12 129 ASP A CA 1
ATOM 1033 C C . ASP A 1 129 ? -23.905 -11.219 31.337 1.00 98.12 129 ASP A C 1
ATOM 1035 O O . ASP A 1 129 ? -24.220 -11.313 32.519 1.00 98.12 129 ASP A O 1
ATOM 1039 N N . THR A 1 130 ? -24.686 -11.684 30.355 1.00 97.75 130 THR A N 1
ATOM 1040 C CA . THR A 1 130 ? -26.003 -12.306 30.587 1.00 97.75 130 THR A CA 1
ATOM 1041 C C . THR A 1 130 ? -25.903 -13.527 31.510 1.00 97.75 130 THR A C 1
ATOM 1043 O O . THR A 1 130 ? -26.680 -13.662 32.455 1.00 97.75 130 THR A O 1
ATOM 1046 N N . ILE A 1 131 ? -24.915 -14.401 31.281 1.00 97.44 131 ILE A N 1
ATOM 1047 C CA . ILE A 1 131 ? -24.669 -15.582 32.125 1.00 97.44 131 ILE A CA 1
ATOM 1048 C C . ILE A 1 131 ? -24.272 -15.164 33.544 1.00 97.44 131 ILE A C 1
ATOM 1050 O O . ILE A 1 131 ? -24.745 -15.750 34.514 1.00 97.44 131 ILE A O 1
ATOM 1054 N N . ILE A 1 132 ? -23.415 -14.150 33.688 1.00 97.19 132 ILE A N 1
ATOM 1055 C CA . ILE A 1 132 ? -23.010 -13.643 35.005 1.00 97.19 132 ILE A CA 1
ATOM 1056 C C . ILE A 1 132 ? -24.233 -13.135 35.769 1.00 97.19 132 ILE A C 1
ATOM 1058 O O . ILE A 1 132 ? -24.395 -13.469 36.941 1.00 97.19 132 ILE A O 1
ATOM 1062 N N . THR A 1 133 ? -25.114 -12.374 35.117 1.00 97.88 133 THR A N 1
ATOM 1063 C CA . THR A 1 133 ? -26.339 -11.875 35.748 1.00 97.88 133 THR A CA 1
ATOM 1064 C C . THR A 1 133 ? -27.242 -13.021 36.202 1.00 97.88 133 THR A C 1
ATOM 1066 O O . THR A 1 133 ? -27.704 -13.000 37.341 1.00 97.88 133 THR A O 1
ATOM 1069 N N . GLN A 1 134 ? -27.431 -14.049 35.368 1.00 97.75 134 GLN A N 1
ATOM 1070 C CA . GLN A 1 134 ? -28.205 -15.242 35.733 1.00 97.75 134 GLN A CA 1
ATOM 1071 C C . GLN A 1 134 ? -27.603 -15.966 36.945 1.00 97.75 134 GLN A C 1
ATOM 1073 O O . GLN A 1 134 ? -28.311 -16.248 37.906 1.00 97.75 134 GLN A O 1
ATOM 1078 N N . LEU A 1 135 ? -26.285 -16.186 36.965 1.00 97.31 135 LEU A N 1
ATOM 1079 C CA . LEU A 1 135 ? -25.612 -16.845 38.091 1.00 97.31 135 LEU A CA 1
ATOM 1080 C C . LEU A 1 135 ? -25.712 -16.042 39.396 1.00 97.31 135 LEU A C 1
ATOM 1082 O O . LEU A 1 135 ? -25.828 -16.628 40.472 1.00 97.31 135 LEU A O 1
ATOM 1086 N N . LEU A 1 136 ? -25.667 -14.709 39.323 1.00 97.19 136 LEU A N 1
ATOM 1087 C CA . LEU A 1 136 ? -25.863 -13.848 40.491 1.00 97.19 136 LEU A CA 1
ATOM 1088 C C . LEU A 1 136 ? -27.305 -13.917 41.011 1.00 97.19 136 LEU A C 1
ATOM 1090 O O . LEU A 1 136 ? -27.505 -13.977 42.224 1.00 97.19 136 LEU A O 1
ATOM 1094 N N . GLN A 1 137 ? -28.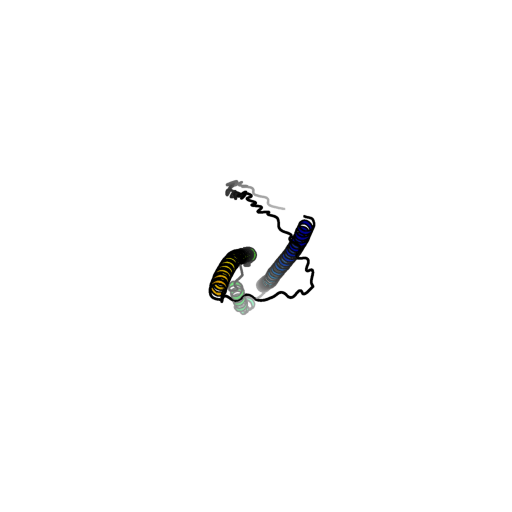295 -13.957 40.116 1.00 97.25 137 GLN A N 1
ATOM 1095 C CA . GLN A 1 137 ? -29.703 -14.140 40.480 1.00 97.25 137 GLN A CA 1
ATOM 1096 C C . GLN A 1 137 ? -29.943 -15.511 41.124 1.00 97.25 137 GLN A C 1
ATOM 1098 O O . GLN A 1 137 ? -30.524 -15.583 42.207 1.00 97.25 137 GLN A O 1
ATOM 1103 N N . ASP A 1 138 ? -29.432 -16.584 40.517 1.00 97.31 138 ASP A N 1
ATOM 1104 C CA . ASP A 1 138 ? -29.530 -17.945 41.052 1.00 97.31 138 ASP A CA 1
ATOM 1105 C C . ASP A 1 138 ? -28.889 -18.046 42.438 1.00 97.31 138 ASP A C 1
ATOM 1107 O O . ASP A 1 138 ? -29.464 -18.632 43.358 1.00 97.31 138 ASP A O 1
ATOM 1111 N N . ARG A 1 139 ? -27.718 -17.422 42.618 1.00 96.56 139 ARG A N 1
ATOM 1112 C CA . ARG A 1 139 ? -27.042 -17.349 43.913 1.00 96.56 139 ARG A CA 1
ATOM 1113 C C . ARG A 1 139 ? -27.890 -16.624 44.957 1.00 96.56 139 ARG A C 1
ATOM 1115 O O . ARG A 1 139 ? -28.034 -17.145 46.057 1.00 96.56 139 ARG A O 1
ATOM 1122 N N . ALA A 1 140 ? -28.481 -15.479 44.621 1.00 95.88 140 ALA A N 1
ATOM 1123 C CA . ALA A 1 140 ? -29.343 -14.739 45.543 1.00 95.88 140 ALA A CA 1
ATOM 1124 C C . ALA A 1 140 ? -30.592 -15.549 45.943 1.00 95.88 140 ALA A C 1
ATOM 1126 O O . ALA A 1 140 ? -31.008 -15.531 47.102 1.00 95.88 140 ALA A O 1
ATOM 1127 N N . VAL A 1 141 ? -31.181 -16.302 45.008 1.00 97.00 141 VAL A N 1
ATOM 1128 C CA . VAL A 1 141 ? -32.305 -17.211 45.295 1.00 97.00 141 VAL A CA 1
ATOM 1129 C C . VAL A 1 141 ? -31.869 -18.364 46.202 1.00 97.00 141 VAL A C 1
ATOM 1131 O O . VAL A 1 141 ? -32.605 -18.735 47.116 1.00 97.00 141 VAL A O 1
ATOM 1134 N N . LEU A 1 142 ? -30.687 -18.939 45.972 1.00 95.19 142 LEU A N 1
ATOM 1135 C CA . LEU A 1 142 ? -30.139 -20.007 46.810 1.00 95.19 142 LEU A CA 1
ATOM 1136 C C . LEU A 1 142 ? -29.798 -19.516 48.220 1.00 95.19 142 LEU A C 1
ATOM 1138 O O . LEU A 1 142 ? -30.141 -20.197 49.179 1.00 95.19 142 LEU A O 1
ATOM 1142 N N . GLU A 1 143 ? -29.189 -18.338 48.363 1.00 95.31 143 GLU A N 1
ATOM 1143 C CA . GLU A 1 143 ? -28.891 -17.735 49.668 1.00 95.31 143 GLU A CA 1
ATOM 1144 C C . GLU A 1 143 ? -30.176 -17.498 50.474 1.00 95.31 143 GLU A C 1
ATOM 1146 O O . GLU A 1 143 ? -30.234 -17.878 51.642 1.00 95.31 143 GLU A O 1
ATOM 1151 N N . LYS A 1 144 ? -31.251 -17.006 49.838 1.00 95.56 144 LYS A N 1
ATOM 1152 C CA . LYS A 1 144 ? -32.573 -16.887 50.481 1.00 95.56 144 LYS A CA 1
ATOM 1153 C C . LYS A 1 144 ? -33.136 -18.237 50.936 1.00 95.56 144 LYS A C 1
ATOM 1155 O O . LYS A 1 144 ? -33.671 -18.328 52.035 1.00 95.56 144 LYS A O 1
ATOM 1160 N N . LYS A 1 145 ? -33.004 -19.293 50.124 1.00 94.62 145 LYS A N 1
ATOM 1161 C CA . LYS A 1 145 ? -33.451 -20.650 50.500 1.00 94.62 145 LYS A CA 1
ATOM 1162 C C . LYS A 1 145 ? -32.652 -21.215 51.673 1.00 94.62 145 LYS A C 1
ATOM 1164 O O . LYS A 1 145 ? -33.233 -21.854 52.541 1.00 94.62 145 LYS A O 1
ATOM 1169 N N . VAL A 1 146 ? -31.338 -20.986 51.702 1.00 93.69 146 VAL A N 1
ATOM 1170 C CA . VAL A 1 146 ? -30.476 -21.414 52.813 1.00 93.69 146 VAL A CA 1
ATOM 1171 C C . VAL A 1 146 ? -30.844 -20.670 54.096 1.00 93.69 146 VAL A C 1
ATOM 1173 O O . VAL A 1 146 ? -30.975 -21.312 55.130 1.00 93.69 146 VAL A O 1
ATOM 1176 N N . GLN A 1 147 ? -31.073 -19.356 54.028 1.00 93.56 147 GLN A N 1
ATOM 1177 C CA . GLN A 1 147 ? -31.523 -18.566 55.181 1.00 93.56 147 GLN A CA 1
ATOM 1178 C C . GLN A 1 147 ? -32.882 -19.038 55.710 1.00 93.56 147 GLN A C 1
ATOM 1180 O O . GLN A 1 147 ? -33.026 -19.217 56.913 1.00 93.56 147 GLN A O 1
ATOM 1185 N N . GLN A 1 148 ? -33.850 -19.314 54.829 1.00 92.12 148 GLN A N 1
ATOM 1186 C CA . GLN A 1 148 ? -35.147 -19.876 55.231 1.00 92.12 148 GLN A CA 1
ATOM 1187 C C . GLN A 1 148 ? -34.994 -21.232 55.931 1.00 92.12 148 GLN A C 1
ATOM 1189 O O . GLN A 1 148 ? -35.576 -21.444 56.986 1.00 92.12 148 GLN A O 1
ATOM 1194 N N . GLN A 1 149 ? -34.161 -22.131 55.396 1.00 89.94 149 GLN A N 1
ATOM 1195 C CA . GLN A 1 149 ? -33.897 -23.431 56.025 1.00 89.94 149 GLN A CA 1
ATOM 1196 C C . GLN A 1 149 ? -33.166 -23.314 57.369 1.00 89.94 149 GLN A C 1
ATOM 1198 O O . GLN A 1 149 ? -33.367 -24.151 58.244 1.00 89.94 149 GLN A O 1
ATOM 1203 N N . GLN A 1 150 ? -32.300 -22.309 57.531 1.00 89.12 150 GLN A N 1
ATOM 1204 C CA . GLN A 1 150 ? -31.635 -22.029 58.805 1.00 89.12 150 GLN A CA 1
ATOM 1205 C C . GLN A 1 150 ? -32.632 -21.522 59.847 1.00 89.12 150 GLN A C 1
ATOM 1207 O O . GLN A 1 150 ? -32.642 -22.055 60.948 1.00 89.12 150 GLN A O 1
ATOM 1212 N N . GLN A 1 151 ? -33.514 -20.589 59.477 1.00 86.00 151 GLN A N 1
ATOM 1213 C CA . GLN A 1 151 ? -34.578 -20.086 60.354 1.00 86.00 151 GLN A CA 1
ATOM 1214 C C . GLN A 1 151 ? -35.541 -21.203 60.779 1.00 86.00 151 GLN A C 1
ATOM 1216 O O . GLN A 1 151 ? -35.797 -21.370 61.965 1.00 86.00 151 GLN A O 1
ATOM 1221 N N . GLU A 1 152 ? -36.002 -22.036 59.840 1.00 85.62 152 GLU A N 1
ATOM 1222 C CA . GLU A 1 152 ? -36.840 -23.205 60.157 1.00 85.62 152 GLU A CA 1
ATOM 1223 C C . GLU A 1 152 ? -36.117 -24.213 61.074 1.00 85.62 152 GLU A C 1
ATOM 1225 O O . GLU A 1 152 ? -36.745 -24.883 61.894 1.00 85.62 152 GLU A O 1
ATOM 1230 N N . GLY A 1 153 ? -34.792 -24.338 60.939 1.00 80.00 153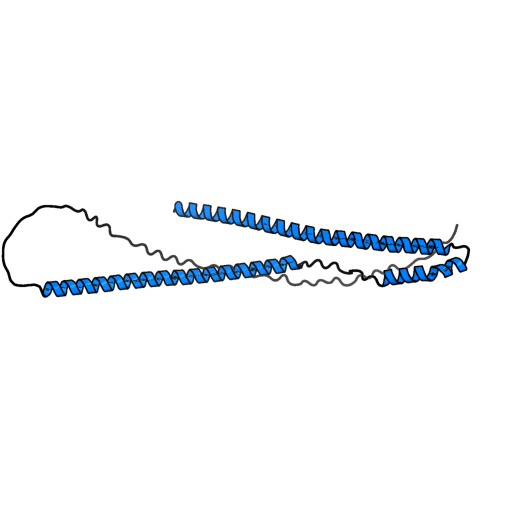 GLY A N 1
ATOM 1231 C CA . GLY A 1 153 ? -33.963 -25.188 61.793 1.00 80.00 153 GLY A CA 1
ATOM 1232 C C . GLY A 1 153 ? -33.759 -24.630 63.204 1.00 80.00 153 GLY A C 1
ATOM 1233 O O . GLY A 1 153 ? -33.790 -25.405 64.158 1.00 80.00 153 GLY A O 1
ATOM 1234 N N . GLU A 1 154 ? -33.573 -23.316 63.339 1.00 78.56 154 GLU A N 1
ATOM 1235 C CA . GLU A 1 154 ? -33.470 -22.613 64.626 1.00 78.56 154 GLU A CA 1
ATOM 1236 C C . GLU A 1 154 ? -34.805 -22.665 65.383 1.00 78.56 154 GLU A C 1
ATOM 1238 O O . GLU A 1 154 ? -34.831 -23.094 66.532 1.00 78.56 154 GLU A O 1
ATOM 1243 N N . GLU A 1 155 ? -35.934 -22.394 64.718 1.00 72.94 155 GLU A N 1
ATOM 1244 C CA . GLU A 1 155 ? -37.271 -22.513 65.323 1.00 72.94 155 GLU A CA 1
ATOM 1245 C C . GLU A 1 155 ? -37.584 -23.945 65.794 1.00 72.94 155 GLU A C 1
ATOM 1247 O O . GLU A 1 155 ? -38.242 -24.147 66.819 1.00 72.94 155 GLU A O 1
ATOM 1252 N N . ALA A 1 156 ? -37.104 -24.963 65.072 1.00 71.56 156 ALA A N 1
ATOM 1253 C CA . ALA A 1 156 ? -37.255 -26.358 65.477 1.00 71.56 156 ALA A CA 1
ATOM 1254 C C . ALA A 1 156 ? -36.377 -26.729 66.686 1.00 71.56 156 ALA A C 1
ATOM 1256 O O . ALA A 1 156 ? -36.795 -27.560 67.492 1.00 71.56 156 ALA A O 1
ATOM 1257 N N . GLN A 1 157 ? -35.191 -26.125 66.827 1.00 65.19 157 GLN A N 1
ATOM 1258 C CA . GLN A 1 157 ? -34.306 -26.326 67.982 1.00 65.19 157 GLN A CA 1
ATOM 1259 C C . GLN A 1 157 ? -34.819 -25.588 69.224 1.00 65.19 157 GLN A C 1
ATOM 1261 O O . GLN A 1 157 ? -34.873 -26.187 70.297 1.00 65.19 157 GLN A O 1
ATOM 1266 N N . ASP A 1 158 ? -35.307 -24.356 69.073 1.00 65.62 158 ASP A N 1
ATOM 1267 C CA . ASP A 1 158 ? -35.930 -23.589 70.161 1.00 65.62 158 ASP A CA 1
ATOM 1268 C C . ASP A 1 158 ? -37.226 -24.251 70.667 1.00 65.62 158 ASP A C 1
ATOM 1270 O O . ASP A 1 158 ? -37.552 -24.192 71.856 1.00 65.62 158 ASP A O 1
ATOM 1274 N N . ALA A 1 159 ? -37.960 -24.947 69.792 1.00 59.34 159 ALA A N 1
ATOM 1275 C CA . ALA A 1 159 ? -39.110 -25.760 70.186 1.00 59.34 159 ALA A CA 1
ATOM 1276 C C . ALA A 1 159 ? -38.722 -27.047 70.946 1.00 59.34 159 ALA A C 1
ATOM 1278 O O . ALA A 1 159 ? -39.549 -27.593 71.683 1.00 59.34 159 ALA A O 1
ATOM 1279 N N . GLU A 1 160 ? -37.489 -27.539 70.789 1.00 57.25 160 GLU A N 1
ATOM 1280 C CA . GLU A 1 160 ? -36.969 -28.727 71.480 1.00 57.25 160 GLU A CA 1
ATOM 1281 C C . GLU A 1 160 ? -36.287 -28.374 72.823 1.00 57.25 160 GLU A C 1
ATOM 1283 O O . GLU A 1 160 ? -36.248 -29.208 73.731 1.00 57.25 160 GLU A O 1
ATOM 1288 N N . GLU A 1 161 ? -35.842 -27.122 73.006 1.00 51.41 161 GLU A N 1
ATOM 1289 C CA . GLU A 1 161 ? -35.195 -26.595 74.221 1.00 51.41 161 GLU A CA 1
ATOM 1290 C C . GLU A 1 161 ? -36.142 -25.914 75.239 1.00 51.41 161 GLU A C 1
ATOM 1292 O O . GLU A 1 161 ? -35.694 -25.136 76.076 1.00 51.41 161 GLU A O 1
ATOM 1297 N N . GLN A 1 162 ? -37.438 -26.255 75.287 1.00 44.12 162 GLN A N 1
ATOM 1298 C CA . GLN A 1 162 ? -38.277 -25.929 76.457 1.00 44.12 162 GLN A CA 1
ATOM 1299 C C . GLN A 1 162 ? -38.176 -26.999 77.569 1.00 44.12 162 GLN A C 1
ATOM 1301 O O . GLN A 1 162 ? -38.958 -27.956 77.568 1.00 44.12 162 GLN A O 1
ATOM 1306 N N . PRO A 1 163 ? -37.334 -26.835 78.614 1.00 43.50 163 PRO A N 1
ATOM 1307 C CA . PRO A 1 163 ? -37.637 -27.361 79.928 1.00 43.50 163 PRO A CA 1
ATOM 1308 C C . PRO A 1 163 ? -38.461 -26.336 80.714 1.00 43.50 163 PRO A C 1
ATOM 1310 O O . PRO A 1 163 ? -38.140 -25.156 80.832 1.00 43.50 163 PRO A O 1
ATOM 1313 N N . VAL A 1 164 ? -39.536 -26.848 81.299 1.00 49.66 164 VAL A N 1
ATOM 1314 C CA . VAL A 1 164 ? -40.312 -26.243 82.382 1.00 49.66 164 VAL A CA 1
ATOM 1315 C C . VAL A 1 164 ? -39.376 -25.697 83.469 1.00 49.66 164 VAL A C 1
ATOM 1317 O O . VAL A 1 164 ? -38.620 -26.466 84.063 1.00 49.66 164 VAL A O 1
ATOM 1320 N N . GLY A 1 165 ? -39.466 -24.404 83.782 1.00 39.47 165 GLY A N 1
ATOM 1321 C CA . GLY A 1 165 ? -38.734 -23.823 84.907 1.00 39.47 165 GLY A CA 1
ATOM 1322 C C . GLY A 1 165 ? -39.017 -22.342 85.125 1.00 39.47 165 GLY A C 1
ATOM 1323 O O . GLY A 1 165 ? -38.336 -21.493 84.569 1.00 39.47 165 GLY A O 1
ATOM 1324 N N . GLU A 1 166 ? -40.026 -22.058 85.947 1.00 43.62 166 GLU A N 1
ATOM 1325 C CA . GLU A 1 166 ? -40.319 -20.749 86.544 1.00 43.62 166 GLU A CA 1
ATOM 1326 C C . GLU A 1 166 ? -39.089 -20.149 87.249 1.00 43.62 166 GLU A C 1
ATOM 1328 O O . GLU A 1 166 ? -38.374 -20.874 87.942 1.00 43.62 166 GLU A O 1
ATOM 1333 N N . GLY A 1 167 ? -38.912 -18.823 87.194 1.00 41.75 167 GLY A N 1
ATOM 1334 C CA . GLY A 1 167 ? -38.087 -18.144 88.195 1.00 41.75 167 GLY A CA 1
ATOM 1335 C C . GLY A 1 167 ? -37.471 -16.806 87.805 1.00 41.75 167 GLY A C 1
ATOM 1336 O O . GLY A 1 167 ? -36.349 -16.767 87.329 1.00 41.75 167 GLY A O 1
ATOM 1337 N N . GLU A 1 168 ? -38.184 -15.751 88.192 1.00 37.97 168 GLU A N 1
ATOM 1338 C CA . GLU A 1 168 ? -37.669 -14.468 88.693 1.00 37.97 168 GLU A CA 1
ATOM 1339 C C . GLU A 1 168 ? -37.097 -13.415 87.733 1.00 37.97 168 GLU A C 1
ATOM 1341 O O . GLU A 1 168 ? -36.362 -13.649 86.783 1.00 37.97 168 GLU A O 1
ATOM 1346 N N . ALA A 1 169 ? -37.534 -12.198 88.053 1.00 49.59 169 ALA A N 1
ATOM 1347 C CA . ALA A 1 169 ? -37.262 -10.940 87.404 1.00 49.59 169 ALA A CA 1
ATOM 1348 C C . ALA A 1 169 ? -35.854 -10.437 87.719 1.00 49.59 169 ALA A C 1
ATOM 1350 O O . ALA A 1 169 ? -35.452 -10.450 88.879 1.00 49.59 169 ALA A O 1
ATOM 1351 N N . GLU A 1 170 ? -35.200 -9.830 86.735 1.00 41.47 170 GLU A N 1
ATOM 1352 C CA . GLU A 1 170 ? -34.307 -8.707 86.991 1.00 41.47 170 GLU A CA 1
ATOM 1353 C C . GLU A 1 170 ? -34.325 -7.749 85.799 1.00 41.47 170 GLU A C 1
ATOM 1355 O O . GLU A 1 170 ? -34.303 -8.150 84.638 1.00 41.47 170 GLU A O 1
ATOM 1360 N N . ALA A 1 171 ? -34.464 -6.470 86.133 1.00 52.44 171 ALA A N 1
ATOM 1361 C CA . ALA A 1 171 ? -34.378 -5.349 85.222 1.00 52.44 171 ALA A CA 1
ATOM 1362 C C . ALA A 1 171 ? -32.928 -5.157 84.763 1.00 52.44 171 ALA A C 1
ATOM 1364 O O . ALA A 1 171 ? -32.016 -5.308 85.574 1.00 52.44 171 ALA A O 1
ATOM 1365 N N . ASN A 1 172 ? -32.731 -4.750 83.511 1.00 44.91 172 ASN A N 1
ATOM 1366 C CA . ASN A 1 172 ? -31.603 -3.908 83.137 1.00 44.91 172 ASN A CA 1
ATOM 1367 C C . ASN A 1 172 ? -31.914 -3.089 81.883 1.00 44.91 172 ASN A C 1
ATOM 1369 O O . ASN A 1 172 ? -32.608 -3.549 80.977 1.00 44.91 172 ASN A O 1
ATOM 1373 N N . ASP A 1 173 ? -31.410 -1.864 81.958 1.00 45.81 173 ASP A N 1
ATOM 1374 C CA . ASP A 1 173 ? -31.436 -0.749 81.020 1.00 45.81 173 ASP A CA 1
ATOM 1375 C C . ASP A 1 173 ? -30.636 -0.991 79.722 1.00 45.81 173 ASP A C 1
ATOM 1377 O O . ASP A 1 173 ? -29.805 -1.900 79.662 1.00 45.81 173 ASP A O 1
ATOM 1381 N N . ASP A 1 174 ? -30.854 -0.064 78.776 1.00 46.44 174 ASP A N 1
ATOM 1382 C CA . ASP A 1 174 ? -30.000 0.338 77.642 1.00 46.44 174 ASP A CA 1
ATOM 1383 C C . ASP A 1 174 ? -29.903 -0.670 76.466 1.00 46.44 174 ASP A C 1
ATOM 1385 O O . ASP A 1 174 ? -29.796 -1.875 76.652 1.00 46.44 174 ASP A O 1
ATOM 1389 N N . ASP A 1 175 ? -29.991 -0.308 75.186 1.00 44.69 175 ASP A N 1
ATOM 1390 C CA . ASP A 1 175 ? -29.733 0.950 74.491 1.00 44.69 175 ASP A CA 1
ATOM 1391 C C . ASP A 1 175 ? -30.708 1.115 73.307 1.00 44.69 175 ASP A C 1
ATOM 1393 O O . ASP A 1 175 ? -31.119 0.145 72.661 1.00 44.69 175 ASP A O 1
ATOM 1397 N N . ASP A 1 176 ? -31.031 2.377 73.028 1.00 53.69 176 ASP A N 1
ATOM 1398 C CA . ASP A 1 176 ? -31.556 2.868 71.758 1.00 53.69 176 ASP A CA 1
ATOM 1399 C C . ASP A 1 176 ? -30.626 2.452 70.604 1.00 53.69 176 ASP A C 1
ATOM 1401 O O . ASP A 1 176 ? -29.441 2.787 70.616 1.00 53.69 176 ASP A O 1
ATOM 1405 N N . ASP A 1 177 ? -31.162 1.802 69.569 1.00 47.50 177 ASP A N 1
ATOM 1406 C CA . ASP A 1 177 ? -30.513 1.783 68.257 1.00 47.50 177 ASP A CA 1
ATOM 1407 C C . ASP A 1 177 ? -31.576 2.006 67.171 1.00 47.50 177 ASP A C 1
ATOM 1409 O O . ASP A 1 177 ? -32.428 1.155 66.888 1.00 47.50 177 ASP A O 1
ATOM 1413 N N . ASP A 1 178 ? -31.542 3.223 66.625 1.00 53.19 178 ASP A N 1
ATOM 1414 C CA . ASP A 1 178 ? -32.347 3.725 65.518 1.00 53.19 178 ASP A CA 1
ATOM 1415 C C . ASP A 1 178 ? -32.103 2.875 64.258 1.00 53.19 178 ASP A C 1
ATOM 1417 O O . ASP A 1 178 ? -31.200 3.132 63.461 1.00 53.19 178 ASP A O 1
ATOM 1421 N N . ASN A 1 179 ? -32.933 1.853 64.049 1.00 50.53 179 ASN A N 1
ATOM 1422 C CA . ASN A 1 179 ? -33.002 1.143 62.777 1.00 50.53 179 ASN A CA 1
ATOM 1423 C C . ASN A 1 179 ? -34.007 1.860 61.866 1.00 50.53 179 ASN A C 1
ATOM 1425 O O . ASN A 1 179 ? -35.198 1.541 61.858 1.00 50.53 179 ASN A O 1
ATOM 1429 N N . GLU A 1 180 ? -33.519 2.870 61.140 1.00 50.53 180 GLU A N 1
ATOM 1430 C CA . GLU A 1 180 ? -34.270 3.575 60.101 1.00 50.53 180 GLU A CA 1
ATOM 1431 C C . GLU A 1 180 ? -34.712 2.596 59.003 1.00 50.53 180 GLU A C 1
ATOM 1433 O O . GLU A 1 180 ? -33.959 2.144 58.139 1.00 50.53 180 GLU A O 1
ATOM 1438 N N . GLU A 1 181 ? -35.995 2.273 59.081 1.00 53.88 181 GLU A N 1
ATOM 1439 C CA . GLU A 1 181 ? -36.807 1.620 58.076 1.00 53.88 181 GLU A CA 1
ATOM 1440 C C . GLU A 1 181 ? -37.060 2.607 56.920 1.00 53.88 181 GLU A C 1
ATOM 1442 O O . GLU A 1 181 ? -37.986 3.412 56.967 1.00 53.88 181 GLU A O 1
ATOM 1447 N N . GLU A 1 182 ? -36.259 2.537 55.854 1.00 52.34 182 GLU A N 1
ATOM 1448 C CA . GLU A 1 182 ? -36.655 3.060 54.540 1.00 52.34 182 GLU A CA 1
ATOM 1449 C C . GLU A 1 182 ? -36.817 1.903 53.551 1.00 52.34 182 GLU A C 1
ATOM 1451 O O . GLU A 1 182 ? -35.873 1.381 52.954 1.00 52.34 182 GLU A O 1
ATOM 1456 N N . GLY A 1 183 ? -38.072 1.474 53.416 1.00 44.47 183 GLY A N 1
ATOM 1457 C CA . GLY A 1 183 ? -38.546 0.747 52.250 1.00 44.47 183 GLY A CA 1
ATOM 1458 C C . GLY A 1 183 ? -38.864 1.685 51.083 1.00 44.47 183 GLY A C 1
ATOM 1459 O O . GLY A 1 183 ? -38.825 2.902 51.227 1.00 44.47 183 GLY A O 1
ATOM 1460 N N . GLN A 1 184 ? -39.306 1.055 49.983 1.00 42.03 184 GLN A N 1
ATOM 1461 C CA . GLN A 1 184 ? -40.010 1.658 48.834 1.00 42.03 184 GLN A CA 1
ATOM 1462 C C . GLN A 1 184 ? -39.072 2.445 47.880 1.00 42.03 184 GLN A C 1
ATOM 1464 O O . GLN A 1 184 ? -38.238 3.218 48.310 1.00 42.03 184 GLN A O 1
ATOM 1469 N N . GLU A 1 185 ? -39.045 2.305 46.551 1.00 41.56 185 GLU A N 1
ATOM 1470 C CA . GLU A 1 185 ? -39.905 1.741 45.496 1.00 41.56 185 GLU A CA 1
ATOM 1471 C C . GLU A 1 185 ? -38.938 1.357 44.340 1.00 41.56 185 GLU A C 1
ATOM 1473 O O . GLU A 1 185 ? -37.869 1.942 44.195 1.00 41.56 185 GLU A O 1
ATOM 1478 N N . GLY A 1 186 ? -39.134 0.303 43.550 1.00 49.22 186 GLY A N 1
ATOM 1479 C CA . GLY A 1 186 ? -40.216 0.232 42.579 1.00 49.22 186 GLY A CA 1
ATOM 1480 C C . GLY A 1 186 ? -39.953 1.162 41.389 1.00 49.22 186 GLY A C 1
ATOM 1481 O O . GLY A 1 186 ? -40.566 2.214 41.317 1.00 49.22 186 GLY A O 1
ATOM 1482 N N . GLU A 1 187 ? -39.093 0.774 40.442 1.00 45.56 187 GLU A N 1
ATOM 1483 C CA . GLU A 1 187 ? -39.211 1.268 39.060 1.00 45.56 187 GLU A CA 1
ATOM 1484 C C . GLU A 1 187 ? -38.596 0.260 38.077 1.00 45.56 187 GLU A C 1
ATOM 1486 O O . GLU A 1 187 ? -37.451 0.356 37.632 1.00 45.56 187 GLU A O 1
ATOM 1491 N N . GLU A 1 188 ? -39.395 -0.762 37.767 1.00 50.81 188 GLU A N 1
ATOM 1492 C CA . GLU A 1 188 ? -39.321 -1.460 36.490 1.00 50.81 188 GLU A CA 1
ATOM 1493 C C . GLU A 1 188 ? -39.706 -0.455 35.398 1.00 50.81 188 GLU A C 1
ATOM 1495 O O . GLU A 1 188 ? -40.872 -0.103 35.238 1.00 50.81 188 GLU A O 1
ATOM 1500 N N . ALA A 1 189 ? -38.713 0.034 34.660 1.00 47.59 189 ALA A N 1
ATOM 1501 C CA . ALA A 1 189 ? -38.932 0.683 33.379 1.00 47.59 189 ALA A CA 1
ATOM 1502 C C . ALA A 1 189 ? -38.464 -0.277 32.285 1.00 47.59 189 ALA A C 1
ATOM 1504 O O . ALA A 1 189 ? -37.312 -0.249 31.844 1.00 47.59 189 ALA A O 1
ATOM 1505 N N . GLU A 1 190 ? -39.390 -1.145 31.878 1.00 51.09 190 GLU A N 1
ATOM 1506 C CA . GLU A 1 190 ? -39.435 -1.664 30.519 1.00 51.09 190 GLU A CA 1
ATOM 1507 C C . GLU A 1 190 ? -39.381 -0.474 29.552 1.00 51.09 190 GLU A C 1
ATOM 1509 O O . GLU A 1 190 ? -40.235 0.412 29.569 1.00 51.09 190 GLU A O 1
ATOM 1514 N N . ALA A 1 191 ? -38.350 -0.442 28.716 1.00 47.72 191 ALA A N 1
ATOM 1515 C CA . ALA A 1 191 ? -38.337 0.363 27.509 1.00 47.72 191 ALA A CA 1
ATOM 1516 C C . ALA A 1 191 ? -38.052 -0.584 26.349 1.00 47.72 191 ALA A C 1
ATOM 1518 O O . ALA A 1 191 ? -36.913 -0.750 25.908 1.00 47.72 191 ALA A O 1
ATOM 1519 N N . GLU A 1 192 ? -39.122 -1.228 25.887 1.00 50.59 192 GLU A N 1
ATOM 1520 C CA . GLU A 1 192 ? -39.257 -1.537 24.474 1.00 50.59 192 GLU A CA 1
ATOM 1521 C C . GLU A 1 192 ? -39.243 -0.214 23.690 1.00 50.59 192 GLU A C 1
ATOM 1523 O O . GLU A 1 192 ? -40.040 0.689 23.938 1.00 50.59 192 GLU A O 1
ATOM 1528 N N . ALA A 1 193 ? -38.296 -0.093 22.767 1.00 51.25 193 ALA A N 1
ATOM 1529 C CA . ALA A 1 193 ? -38.365 0.767 21.591 1.00 51.25 193 ALA A CA 1
ATOM 1530 C C . ALA A 1 193 ? -37.570 0.005 20.523 1.00 51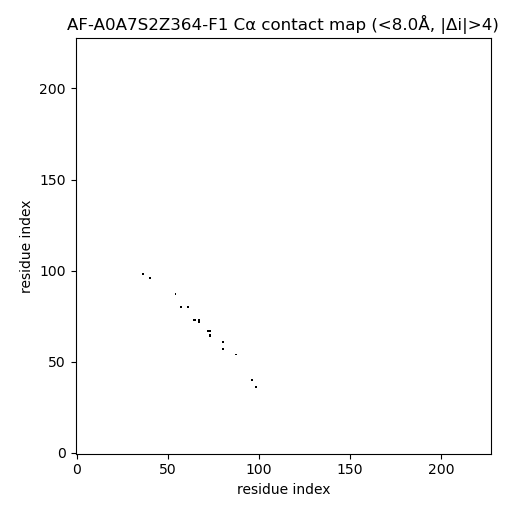.25 193 ALA A C 1
ATOM 1532 O O . ALA A 1 193 ? -36.360 -0.179 20.649 1.00 51.25 193 ALA A O 1
ATOM 1533 N N . GLU A 1 194 ? -38.266 -0.773 19.693 1.00 43.69 194 GLU A N 1
ATOM 1534 C CA . GLU A 1 194 ? -38.660 -0.353 18.340 1.00 43.69 194 GLU A CA 1
ATOM 1535 C C . GLU A 1 194 ? -37.419 0.083 17.537 1.00 43.69 194 GLU A C 1
ATOM 1537 O O . GLU A 1 194 ? -36.743 1.054 17.858 1.00 43.69 194 GLU A O 1
ATOM 1542 N N . SER A 1 195 ? -36.969 -0.743 16.584 1.00 47.16 195 SER A N 1
ATOM 1543 C CA . SER A 1 195 ? -37.429 -0.627 15.189 1.00 47.16 195 SER A CA 1
ATOM 1544 C C . SER A 1 195 ? -37.207 0.811 14.721 1.00 47.16 195 SER A C 1
ATOM 1546 O O . SER A 1 195 ? -37.956 1.697 15.090 1.00 47.16 195 SER A O 1
ATOM 1548 N N . GLU A 1 196 ? -36.137 1.110 13.998 1.00 46.38 196 GLU A N 1
ATOM 1549 C CA . GLU A 1 196 ? -36.154 0.982 12.543 1.00 46.38 196 GLU A CA 1
ATOM 1550 C C . GLU A 1 196 ? -34.751 0.641 12.024 1.00 46.38 196 GLU A C 1
ATOM 1552 O O . GLU A 1 196 ? -33.798 1.410 12.145 1.00 46.38 196 GLU A O 1
ATOM 1557 N N . GLY A 1 197 ? -34.630 -0.548 11.435 1.00 43.34 197 GLY A N 1
ATOM 1558 C CA . GLY A 1 197 ? -33.601 -0.797 10.442 1.00 43.34 197 GLY A CA 1
ATOM 1559 C C . GLY A 1 197 ? -34.029 -0.103 9.158 1.00 43.34 197 GLY A C 1
ATOM 1560 O O . GLY A 1 197 ? -34.890 -0.613 8.445 1.00 43.34 197 GLY A O 1
ATOM 1561 N N . GLU A 1 198 ? -33.442 1.054 8.870 1.00 45.78 198 GLU A N 1
ATOM 1562 C CA . GLU A 1 198 ? -33.409 1.567 7.506 1.00 45.78 198 GLU A CA 1
ATOM 1563 C C . GLU A 1 198 ? -32.478 0.651 6.700 1.00 45.78 198 GLU A C 1
ATOM 1565 O O . GLU A 1 198 ? -31.251 0.751 6.737 1.00 45.78 198 GLU A O 1
ATOM 1570 N N . GLU A 1 199 ? -33.092 -0.316 6.014 1.00 46.75 199 GLU A N 1
ATOM 1571 C CA . GLU A 1 199 ? -32.519 -0.946 4.832 1.00 46.75 199 GLU A CA 1
ATOM 1572 C C . GLU A 1 199 ? -32.292 0.153 3.785 1.00 46.75 199 GLU A C 1
ATOM 1574 O O . GLU A 1 199 ? -33.167 0.459 2.971 1.00 46.75 199 GLU A O 1
ATOM 1579 N N . GLU A 1 200 ? -31.102 0.756 3.791 1.00 51.81 200 GLU A N 1
ATOM 1580 C CA . GLU A 1 200 ? -30.583 1.415 2.598 1.00 51.81 200 GLU A CA 1
ATOM 1581 C C . GLU A 1 200 ? -30.383 0.338 1.533 1.00 51.81 200 GLU A C 1
ATOM 1583 O O . GLU A 1 200 ? -29.403 -0.404 1.481 1.00 51.81 200 GLU A O 1
ATOM 1588 N N . LYS A 1 201 ? -31.417 0.233 0.708 1.00 51.19 201 LYS A N 1
ATOM 1589 C CA . LYS A 1 201 ? -31.443 -0.443 -0.572 1.00 51.19 201 LYS A CA 1
ATOM 1590 C C . LYS A 1 201 ? -30.281 0.108 -1.402 1.00 51.19 201 LYS A C 1
ATOM 1592 O O . LYS A 1 201 ? -30.362 1.219 -1.921 1.00 51.19 201 LYS A O 1
ATOM 1597 N N . GLU A 1 202 ? -29.202 -0.664 -1.497 1.00 47.75 202 GLU A N 1
ATOM 1598 C CA . GLU A 1 202 ? -28.153 -0.470 -2.494 1.00 47.75 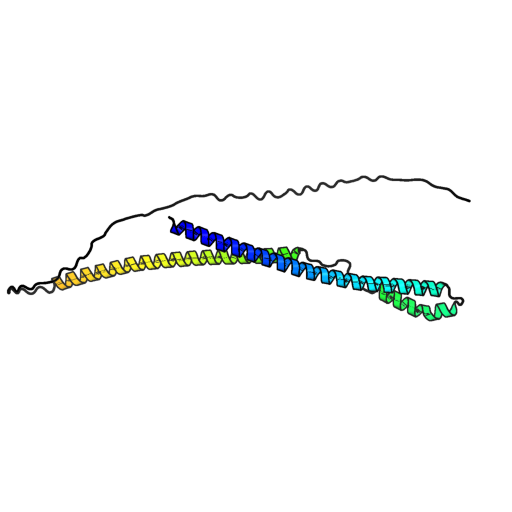202 GLU A CA 1
ATOM 1599 C C . GLU A 1 202 ? -28.821 -0.551 -3.879 1.00 47.75 202 GLU A C 1
ATOM 1601 O O . GLU A 1 202 ? -29.073 -1.631 -4.414 1.00 47.75 202 GLU A O 1
ATOM 1606 N N . GLU A 1 203 ? -29.196 0.604 -4.437 1.00 51.81 203 GLU A N 1
ATOM 1607 C CA . GLU A 1 203 ? -29.438 0.732 -5.869 1.00 51.81 203 GLU A CA 1
ATOM 1608 C C . GLU A 1 203 ? -28.089 0.536 -6.560 1.00 51.81 203 GLU A C 1
ATOM 1610 O O . GLU A 1 203 ? -27.230 1.420 -6.580 1.00 51.81 203 GLU A O 1
ATOM 1615 N N . GLU A 1 204 ? -27.896 -0.669 -7.093 1.00 58.94 204 GLU A N 1
ATOM 1616 C CA . GLU A 1 204 ? -26.888 -0.945 -8.105 1.00 58.94 204 GLU A CA 1
ATOM 1617 C C . GLU A 1 204 ? -26.999 0.122 -9.209 1.00 58.94 204 GLU A C 1
ATOM 1619 O O . GLU A 1 204 ? -28.068 0.259 -9.815 1.00 58.94 204 GLU A O 1
ATOM 1624 N N . PRO A 1 205 ? -25.937 0.885 -9.524 1.00 60.34 205 PRO A N 1
ATOM 1625 C CA . PRO A 1 205 ? -25.939 1.655 -10.750 1.00 60.34 205 PRO A CA 1
ATOM 1626 C C . PRO A 1 205 ? -25.899 0.665 -11.913 1.00 60.34 205 PRO A C 1
ATOM 1628 O O . PRO A 1 205 ? -24.874 0.030 -12.179 1.00 60.34 205 PRO A O 1
ATOM 1631 N N . GLU A 1 206 ? -27.041 0.540 -12.593 1.00 53.09 206 GLU A N 1
ATOM 1632 C CA . GLU A 1 206 ? -27.163 -0.154 -13.864 1.00 53.09 206 GLU A CA 1
ATOM 1633 C C . GLU A 1 206 ? -25.997 0.241 -14.773 1.00 53.09 206 GLU A C 1
ATOM 1635 O O . GLU A 1 206 ? -25.742 1.416 -15.063 1.00 53.09 206 GLU A O 1
ATOM 1640 N N . SER A 1 207 ? -25.284 -0.784 -15.232 1.00 51.03 207 SER A N 1
ATOM 1641 C CA . SER A 1 207 ? -24.266 -0.697 -16.260 1.00 51.03 207 SER A CA 1
ATOM 1642 C C . SER A 1 207 ? -24.901 -0.203 -17.563 1.00 51.03 207 SER A C 1
ATOM 1644 O O . SER A 1 207 ? -25.282 -0.983 -18.436 1.00 51.03 207 SER A O 1
ATOM 1646 N N . SER A 1 208 ? -25.005 1.112 -17.715 1.00 48.34 208 SER A N 1
ATOM 1647 C CA . SER A 1 208 ? -25.284 1.762 -18.989 1.00 48.34 208 SER A CA 1
ATOM 1648 C C . SER A 1 208 ? -24.026 1.667 -19.859 1.00 48.34 208 SER A C 1
ATOM 1650 O O . SER A 1 208 ? -23.223 2.597 -19.969 1.00 48.34 208 SER A O 1
ATOM 1652 N N . SER A 1 209 ? -23.863 0.510 -20.498 1.00 53.12 209 SER A N 1
ATOM 1653 C CA . SER A 1 209 ? -23.024 0.322 -21.675 1.00 53.12 209 SER A CA 1
ATOM 1654 C C . SER A 1 209 ? -23.634 1.094 -22.852 1.00 53.12 209 SER A C 1
ATOM 1656 O O . SER A 1 209 ? -24.302 0.523 -23.714 1.00 53.12 209 SER A O 1
ATOM 1658 N N . ALA A 1 210 ? -23.430 2.408 -22.884 1.00 50.69 210 ALA A N 1
ATOM 1659 C CA . ALA A 1 210 ? -23.677 3.219 -24.067 1.00 50.69 210 ALA A CA 1
ATOM 1660 C C . ALA A 1 210 ? -22.369 3.315 -24.857 1.00 50.69 210 ALA A C 1
ATOM 1662 O O . ALA A 1 210 ? -21.519 4.167 -24.611 1.00 50.69 210 ALA A O 1
ATOM 1663 N N . VAL A 1 211 ? -22.215 2.378 -25.789 1.00 58.34 211 VAL A N 1
ATOM 1664 C CA . VAL A 1 211 ? -21.252 2.421 -26.889 1.00 58.34 211 VAL A CA 1
ATOM 1665 C C . VAL A 1 211 ? -21.804 3.385 -27.947 1.00 58.34 211 VAL A C 1
ATOM 1667 O O . VAL A 1 211 ? -22.818 3.056 -28.561 1.00 58.34 211 VAL A O 1
ATOM 1670 N N . PRO A 1 212 ? -21.185 4.547 -28.223 1.00 60.88 212 PRO A N 1
ATOM 1671 C CA . PRO A 1 212 ? -21.346 5.197 -29.511 1.00 60.88 212 PRO A CA 1
ATOM 1672 C C . PRO A 1 212 ? -20.372 4.552 -30.497 1.00 60.88 212 PRO A C 1
ATOM 1674 O O . PRO A 1 212 ? -19.191 4.884 -30.581 1.00 60.88 212 PRO A O 1
ATOM 1677 N N . SER A 1 213 ? -20.919 3.580 -31.216 1.00 56.44 213 SER A N 1
ATOM 1678 C CA . SER A 1 213 ? -20.455 3.122 -32.515 1.00 56.44 213 SER A CA 1
ATOM 1679 C C . SER A 1 213 ? -20.404 4.284 -33.512 1.00 56.44 213 SER A C 1
ATOM 1681 O O . SER A 1 213 ? -21.306 5.120 -33.546 1.00 56.44 213 SER A O 1
ATOM 1683 N N . ASP A 1 214 ? -19.372 4.248 -34.348 1.00 53.25 214 ASP A N 1
ATOM 1684 C CA . ASP A 1 214 ? -19.339 4.778 -35.708 1.00 53.25 214 ASP A CA 1
ATOM 1685 C C . ASP A 1 214 ? -19.545 6.282 -35.915 1.00 53.25 214 ASP A C 1
ATOM 1687 O O . ASP A 1 214 ? -20.653 6.800 -36.071 1.00 53.25 214 ASP A O 1
ATOM 1691 N N . LYS A 1 215 ? -18.417 6.958 -36.147 1.00 57.38 215 LYS A N 1
ATOM 1692 C CA . LYS A 1 215 ? -18.337 7.837 -37.311 1.00 57.38 215 LYS A CA 1
ATOM 1693 C C . LYS A 1 215 ? -16.947 7.771 -37.927 1.00 57.38 215 LYS A C 1
ATOM 1695 O O . LYS A 1 215 ? -16.040 8.516 -37.568 1.00 57.38 215 LYS A O 1
ATOM 1700 N N . GLU A 1 216 ? -16.812 6.829 -38.855 1.00 56.28 216 GLU A N 1
ATOM 1701 C CA . GLU A 1 216 ? -15.943 7.000 -40.009 1.00 56.28 216 GLU A CA 1
ATOM 1702 C C . GLU A 1 216 ? -16.283 8.348 -40.657 1.00 56.28 216 GLU A C 1
ATOM 1704 O O . GLU A 1 216 ? -17.424 8.575 -41.062 1.00 56.28 216 GLU A O 1
ATOM 1709 N N . ASP A 1 217 ? -15.307 9.246 -40.738 1.00 53.75 217 ASP A N 1
ATOM 1710 C CA . ASP A 1 217 ? -15.332 10.296 -41.747 1.00 53.75 217 ASP A CA 1
ATOM 1711 C C . ASP A 1 217 ? -14.041 10.174 -42.549 1.00 53.75 217 ASP A C 1
ATOM 1713 O O . ASP A 1 217 ? -12.937 10.485 -42.091 1.00 53.75 217 ASP A O 1
ATOM 1717 N N . GLY A 1 218 ? -14.204 9.583 -43.730 1.00 51.56 218 GLY A N 1
ATOM 1718 C CA . GLY A 1 218 ? -13.183 9.497 -44.749 1.00 51.56 218 GLY A CA 1
ATOM 1719 C C . GLY A 1 218 ? -12.912 10.885 -45.313 1.00 51.56 218 GLY A C 1
ATOM 1720 O O . GLY A 1 218 ? -13.759 11.478 -45.969 1.00 51.56 218 GLY A O 1
ATOM 1721 N N . GLY A 1 219 ? -11.698 11.376 -45.090 1.00 54.44 219 GLY A N 1
ATOM 1722 C CA . GLY A 1 219 ? -11.120 12.494 -45.826 1.00 54.44 219 GLY A CA 1
ATOM 1723 C C . GLY A 1 219 ? -10.132 11.974 -46.861 1.00 54.44 219 GLY A C 1
ATOM 1724 O O . GLY A 1 219 ? -8.932 11.920 -46.608 1.00 54.44 219 GLY A O 1
ATOM 1725 N N . THR A 1 220 ? -10.657 11.536 -48.000 1.00 51.59 220 THR A N 1
ATOM 1726 C CA . THR A 1 220 ? -9.927 11.325 -49.253 1.00 51.59 220 THR A CA 1
ATOM 1727 C C . THR A 1 220 ? -9.552 12.660 -49.908 1.00 51.59 220 THR A C 1
ATOM 1729 O O . THR A 1 220 ? -10.332 13.604 -49.835 1.00 51.59 220 THR A O 1
ATOM 1732 N N . GLU A 1 221 ? -8.424 12.650 -50.638 1.00 48.94 221 GLU A N 1
ATOM 1733 C CA . GLU A 1 221 ? -8.026 13.600 -51.706 1.00 48.94 221 GLU A CA 1
ATOM 1734 C C . GLU A 1 221 ? -7.567 14.997 -51.224 1.00 48.94 221 GLU A C 1
ATOM 1736 O O . GLU A 1 221 ? -8.069 15.536 -50.251 1.00 48.94 221 GLU A O 1
ATOM 1741 N N . ALA A 1 222 ? -6.565 15.677 -51.786 1.00 56.78 222 ALA A N 1
ATOM 1742 C CA . ALA A 1 222 ? -5.895 15.641 -53.085 1.00 56.78 222 ALA A CA 1
ATOM 1743 C C . ALA A 1 222 ? -4.447 16.166 -52.876 1.00 56.78 222 ALA A C 1
ATOM 1745 O O . ALA A 1 222 ? -4.199 16.987 -51.999 1.00 56.78 222 ALA A O 1
ATOM 1746 N N . GLU A 1 223 ? -3.412 15.568 -53.459 1.00 49.78 223 GLU A N 1
ATOM 1747 C CA . GLU A 1 223 ? -2.911 15.811 -54.821 1.00 49.78 223 GLU A CA 1
ATOM 1748 C C . GLU A 1 223 ? -2.214 17.178 -55.043 1.00 49.78 223 GLU A C 1
ATOM 1750 O O . GLU A 1 223 ? -2.799 18.242 -54.888 1.00 49.78 223 GLU A O 1
ATOM 1755 N N . ALA A 1 224 ? -0.967 17.065 -55.521 1.00 47.62 224 ALA A N 1
ATOM 1756 C CA . ALA A 1 224 ? -0.271 17.918 -56.494 1.00 47.62 224 ALA A CA 1
ATOM 1757 C C . ALA A 1 224 ? 0.310 19.305 -56.121 1.00 47.62 224 ALA A C 1
ATOM 1759 O O . ALA A 1 224 ? -0.340 20.186 -55.573 1.00 47.62 224 ALA A O 1
ATOM 1760 N N . GLY A 1 225 ? 1.545 19.517 -56.611 1.00 54.16 225 GLY A N 1
ATOM 1761 C CA . GLY A 1 225 ? 2.162 20.827 -56.873 1.00 54.16 225 GLY A CA 1
ATOM 1762 C C . GLY A 1 225 ? 3.562 20.961 -56.262 1.00 54.16 225 GLY A C 1
ATOM 1763 O O . GLY A 1 225 ? 3.692 21.442 -55.148 1.00 54.16 225 GLY A O 1
ATOM 1764 N N . ALA A 1 226 ? 4.641 20.400 -56.815 1.00 51.53 226 ALA A N 1
ATOM 1765 C CA . ALA A 1 226 ? 5.331 20.790 -58.053 1.00 51.53 226 ALA A CA 1
ATOM 1766 C C . ALA A 1 226 ? 5.776 22.270 -58.102 1.00 51.53 226 ALA A C 1
ATOM 1768 O O . ALA A 1 226 ? 4.979 23.145 -58.411 1.00 51.53 226 ALA A O 1
ATOM 1769 N N . GLY A 1 227 ? 7.083 22.487 -57.906 1.00 57.03 227 GLY A N 1
ATOM 1770 C CA . GLY A 1 227 ? 7.901 23.423 -58.688 1.00 57.03 227 GLY A CA 1
ATOM 1771 C C . GLY A 1 227 ? 7.834 24.920 -58.365 1.00 57.03 227 GLY A C 1
ATOM 1772 O O . GLY A 1 227 ? 6.906 25.602 -58.784 1.00 57.03 227 GLY A O 1
ATOM 1773 N N . ALA A 1 228 ? 8.910 25.440 -57.768 1.00 56.00 228 ALA A N 1
ATOM 1774 C CA . ALA A 1 228 ? 9.815 26.435 -58.368 1.00 56.00 228 ALA A CA 1
ATOM 1775 C C . ALA A 1 228 ? 11.032 26.634 -57.454 1.00 56.00 228 ALA A C 1
ATOM 1777 O O . ALA A 1 228 ? 10.820 26.857 -56.242 1.00 56.00 228 ALA A O 1
#

Sequence (228 aa):
VQARVEAVKTGRAVVEQETKLLGEEMVERLRSAERFKLSLLIRDQVDLGRDIQGIQALMDEVAARGNAESMIEFLAKEKHLRDRCELLVRKPFKQAIEVQADDYEQEARAYKDLAKKYRALQELVGVKDTIITQLLQDRAVLEKKVQQQQQEGEEAQDAEEQPVGEGEAEANDDDDDDNEEEGQEGEEAEAEAESEGEEEKEEEPESSSAVPSDKEDGGTEAEAGAGA

Nearest PDB structures (foldseek):
  7z36-assembly1_A  TM=6.736E-01  e=1.213E+00  Homo sapiens

Foldseek 3Di:
DVVVVVVVVVVVVVVVVVVVVVVVVVVVVVVVLVVVLVVVVVVLVVVVVVLVVLVVVLVVVVVVLVPDPDPVVSVVCVVVSVVSVVVSVPDDRDPDDPPPPCPVVVVVVVVVVVVVVVVVVVVVVVVVVVVVVVVVVVVVVVVVVVVVVVVVVVVVVVVVPDDDDDDDDDDDDDDDDDPDDDDDDDDDDDDDDDDDDPPPPPPDPPPPPPDPDDDDDDDDDDDDDDDD

Solvent-accessible surface area (backbone atoms only — not comparable to full-atom values): 14487 Å² total; per-residue (Å²): 111,70,71,59,55,51,52,52,52,52,52,50,52,51,53,56,49,50,53,51,52,51,52,50,52,51,52,53,51,51,52,50,53,48,53,52,52,50,52,51,50,52,50,52,50,51,54,50,50,51,49,52,50,54,51,49,54,50,50,51,52,50,55,61,48,72,68,52,96,45,71,66,68,47,59,76,48,43,65,62,53,51,54,51,50,53,52,60,71,66,52,86,73,82,89,67,82,89,70,74,77,56,61,60,55,54,49,52,50,52,51,54,52,49,52,53,51,52,51,54,50,51,53,51,50,52,54,51,51,52,50,52,53,50,53,51,52,53,47,54,53,48,52,52,51,52,51,52,55,48,51,58,49,49,56,54,48,60,67,69,67,69,74,92,75,88,82,84,87,79,90,82,82,88,78,92,73,90,77,84,84,79,76,90,80,91,77,90,74,84,76,89,73,75,86,79,84,79,78,77,74,80,75,73,80,76,83,78,83,77,77,85,74,84,79,88,76,86,83,76,88,80,85,90,82,83,90,134

Secondary structure (DSSP, 8-state):
-HHHHHHHHHHHHHHHHHHHHHHHHHHHHHHHHHHHHHHHHHHHHHHHHHHHHHHHHHHHHHHHHHT-S-HHHHHHTHHHHHHHHHHHHHSPP-SS----TTHHHHHHHHHHHHHHHHHHHHHHHHHHHHHHHHHHHHHHHHHHHHHHHHHHHHHHHHTT--------------------------------------------------------------------

pLDDT: mean 76.57, std 19.25, range [37.97, 98.12]